Protein AF-A0A2V9VY12-F1 (afdb_monomer)

pLDDT: mean 71.68, std 21.54, range [34.28, 97.94]

Sequence (241 aa):
MTEATDQSQTPAVSKFPPIEIPAAEIPPEAATETPESQTPEPEPPAQDETALTEQIAQLWRLHADYKGSIKNQTENLRSLRSELGKKLSEMKQLLARPGCAGGWSAYLREHRIPRATADRLVTKHERSLNPNGNRLTESITEPTESEIQNLFDKIAPKLRRVLPTPASAYRFVELLVSSLALECRVSEEGLTMVKPSQKTEVVETMQEAQDKAVQSPAEPVPVVADAPAECDGESMEISVA

Structure (mmCIF, N/CA/C/O backbone):
data_AF-A0A2V9VY12-F1
#
_entry.id   AF-A0A2V9VY12-F1
#
loop_
_atom_site.group_PDB
_atom_site.id
_atom_site.type_symbol
_atom_site.label_atom_id
_atom_site.label_alt_id
_atom_site.label_comp_id
_atom_site.label_asym_id
_atom_site.label_entity_id
_atom_site.label_seq_id
_atom_site.pdbx_PDB_ins_code
_atom_site.Cartn_x
_atom_site.Cartn_y
_atom_site.Cartn_z
_atom_site.occupancy
_atom_site.B_iso_or_equiv
_atom_site.auth_seq_id
_atom_site.auth_comp_id
_atom_site.auth_asym_id
_atom_site.auth_atom_id
_atom_site.pdbx_PDB_model_num
ATOM 1 N N . MET A 1 1 ? 14.036 -54.982 -17.566 1.00 40.97 1 MET A N 1
ATOM 2 C CA . MET A 1 1 ? 15.064 -54.964 -16.507 1.00 40.97 1 MET A CA 1
ATOM 3 C C . MET A 1 1 ? 15.160 -53.520 -16.033 1.00 40.97 1 MET A C 1
ATOM 5 O O . MET A 1 1 ? 15.730 -52.711 -16.743 1.00 40.97 1 MET A O 1
ATOM 9 N N . THR A 1 2 ? 14.218 -53.073 -15.197 1.00 50.75 2 THR A N 1
ATOM 10 C CA . THR A 1 2 ? 14.329 -53.019 -13.720 1.00 50.75 2 THR A CA 1
ATOM 11 C C . THR A 1 2 ? 15.527 -52.184 -13.275 1.00 50.75 2 THR A C 1
ATOM 13 O O . THR A 1 2 ? 16.633 -52.700 -13.287 1.00 50.75 2 THR A O 1
ATOM 16 N N . GLU A 1 3 ? 15.309 -50.920 -12.905 1.00 46.91 3 GLU A N 1
ATOM 17 C CA . GLU A 1 3 ? 15.339 -50.513 -11.494 1.00 46.91 3 GLU A CA 1
ATOM 18 C C . GLU A 1 3 ? 14.772 -49.095 -11.335 1.00 46.91 3 GLU A C 1
ATOM 20 O O . GLU A 1 3 ? 15.097 -48.177 -12.085 1.00 46.91 3 GLU A O 1
ATOM 25 N N . ALA A 1 4 ? 13.859 -48.963 -10.379 1.00 48.31 4 ALA A N 1
ATOM 26 C CA . ALA A 1 4 ? 13.281 -47.719 -9.912 1.00 48.31 4 ALA A CA 1
ATOM 27 C C . ALA A 1 4 ? 14.082 -47.238 -8.698 1.00 48.31 4 ALA A C 1
ATOM 29 O O . ALA A 1 4 ? 14.455 -48.058 -7.866 1.00 48.31 4 ALA A O 1
ATOM 30 N N . THR A 1 5 ? 14.274 -45.930 -8.537 1.00 50.47 5 THR A N 1
ATOM 31 C CA . THR A 1 5 ? 14.407 -45.302 -7.213 1.00 50.47 5 THR A CA 1
ATOM 32 C C . THR A 1 5 ? 13.926 -43.860 -7.315 1.00 50.47 5 THR A C 1
ATOM 34 O O . THR A 1 5 ? 14.604 -42.967 -7.816 1.00 50.47 5 THR A O 1
ATOM 37 N N . ASP A 1 6 ? 12.683 -43.711 -6.872 1.00 47.25 6 ASP A N 1
ATOM 38 C CA . ASP A 1 6 ? 12.051 -42.502 -6.372 1.00 47.25 6 ASP A CA 1
ATOM 39 C C . ASP A 1 6 ? 12.733 -42.081 -5.061 1.00 47.25 6 ASP A C 1
ATOM 41 O O . ASP A 1 6 ? 12.995 -42.928 -4.208 1.00 47.25 6 ASP A O 1
ATOM 45 N N . GLN A 1 7 ? 13.021 -40.790 -4.898 1.00 44.97 7 GLN A N 1
ATOM 46 C CA . GLN A 1 7 ? 13.250 -40.190 -3.583 1.00 44.97 7 GLN A CA 1
ATOM 47 C C . GLN A 1 7 ? 12.922 -38.696 -3.642 1.00 44.97 7 GLN A C 1
ATOM 49 O O . GLN A 1 7 ? 13.764 -37.822 -3.845 1.00 44.97 7 GLN A O 1
ATOM 54 N N . SER A 1 8 ? 11.631 -38.426 -3.469 1.00 44.22 8 SER A N 1
ATOM 55 C CA . SER A 1 8 ? 11.111 -37.143 -3.014 1.00 44.22 8 SER A CA 1
ATOM 56 C C . SER A 1 8 ? 11.418 -36.981 -1.522 1.00 44.22 8 SER A C 1
ATOM 58 O O . SER A 1 8 ? 11.045 -37.841 -0.726 1.00 44.22 8 SER A O 1
ATOM 60 N N . GLN A 1 9 ? 12.045 -35.875 -1.114 1.00 45.00 9 GLN A N 1
ATOM 61 C CA . GLN A 1 9 ? 12.157 -35.522 0.304 1.00 45.00 9 GLN A CA 1
ATOM 62 C C . GLN A 1 9 ? 11.691 -34.085 0.548 1.00 45.00 9 GLN A C 1
ATOM 64 O O . GLN A 1 9 ? 12.370 -33.104 0.257 1.00 45.00 9 GLN A O 1
ATOM 69 N N . THR A 1 10 ? 10.477 -33.993 1.085 1.00 50.22 10 THR A N 1
ATOM 70 C CA . THR A 1 10 ? 9.845 -32.803 1.662 1.00 50.22 10 THR A CA 1
ATOM 71 C C . THR A 1 10 ? 10.279 -32.632 3.123 1.00 50.22 10 THR A C 1
ATOM 73 O O . THR A 1 10 ? 10.190 -33.607 3.876 1.00 50.22 10 THR A O 1
ATOM 76 N N . PRO A 1 11 ? 10.671 -31.434 3.593 1.00 44.56 11 PRO A N 1
ATOM 77 C CA . PRO A 1 11 ? 10.897 -31.214 5.015 1.00 44.56 11 PRO A CA 1
ATOM 78 C C . PRO A 1 11 ? 9.598 -30.860 5.760 1.00 44.56 11 PRO A C 1
ATOM 80 O O . PRO A 1 11 ? 8.965 -29.837 5.516 1.00 44.56 11 PRO A O 1
ATOM 83 N N . ALA A 1 12 ? 9.248 -31.767 6.673 1.00 40.16 12 ALA A N 1
ATOM 84 C CA . ALA A 1 12 ? 8.693 -31.566 8.012 1.00 40.16 12 ALA A CA 1
ATOM 85 C C . ALA A 1 12 ? 7.770 -30.352 8.262 1.00 40.16 12 ALA A C 1
ATOM 87 O O . ALA A 1 12 ? 8.206 -29.248 8.587 1.00 40.16 12 ALA A O 1
ATOM 88 N N . VAL A 1 13 ? 6.464 -30.632 8.278 1.00 45.84 13 VAL A N 1
ATOM 89 C CA . VAL A 1 13 ? 5.474 -29.880 9.057 1.00 45.84 13 VAL A CA 1
ATOM 90 C C . VAL A 1 13 ? 5.762 -30.116 10.543 1.00 45.84 13 VAL A C 1
ATOM 92 O O . VAL A 1 13 ? 5.688 -31.247 11.025 1.00 45.84 13 VAL A O 1
ATOM 95 N N . SER A 1 14 ? 6.111 -29.044 11.255 1.00 45.34 14 SER A N 1
ATOM 96 C CA . SER A 1 14 ? 6.291 -29.047 12.707 1.00 45.34 14 SER A CA 1
ATOM 97 C C . SER A 1 14 ? 4.959 -29.361 13.389 1.00 45.34 14 SER A C 1
ATOM 99 O O . SER A 1 14 ? 3.975 -28.631 13.260 1.00 45.34 14 SER A O 1
ATOM 101 N N . LYS A 1 15 ? 4.937 -30.506 14.065 1.00 49.53 15 LYS A N 1
ATOM 102 C CA . LYS A 1 15 ? 3.798 -31.082 14.768 1.00 49.53 15 LYS A CA 1
ATOM 103 C C . LYS A 1 15 ? 3.765 -30.483 16.174 1.00 49.53 15 LYS A C 1
ATOM 105 O O . LYS A 1 15 ? 4.571 -30.860 17.017 1.00 49.53 15 LYS A O 1
ATOM 110 N N . PHE A 1 16 ? 2.868 -29.528 16.411 1.00 52.03 16 PHE A N 1
ATOM 111 C CA . PHE A 1 16 ? 2.571 -29.069 17.769 1.00 52.03 16 PHE A CA 1
ATOM 112 C C . PHE A 1 16 ? 1.942 -30.226 18.571 1.00 52.03 16 PHE A C 1
ATOM 114 O O . PHE A 1 16 ? 1.074 -30.920 18.030 1.00 52.03 16 PHE A O 1
ATOM 121 N N . PRO A 1 17 ? 2.365 -30.469 19.825 1.00 60.16 17 PRO A N 1
ATOM 122 C CA . PRO A 1 17 ? 1.749 -31.485 20.668 1.00 60.16 17 PRO A CA 1
ATOM 123 C C . PRO A 1 17 ? 0.339 -31.042 21.115 1.00 60.16 17 PRO A C 1
ATOM 125 O O . PRO A 1 17 ? 0.133 -29.854 21.377 1.00 60.16 17 PRO A O 1
ATOM 128 N N . PRO A 1 18 ? -0.637 -31.966 21.206 1.00 50.69 18 PRO A N 1
ATOM 129 C CA . PRO A 1 18 ? -1.951 -31.688 21.781 1.00 50.69 18 PRO A CA 1
ATOM 130 C C . PRO A 1 18 ? -1.856 -31.291 23.259 1.00 50.69 18 PRO A C 1
ATOM 132 O O . PRO A 1 18 ? -1.164 -31.937 24.040 1.00 50.69 18 PRO A O 1
ATOM 135 N N . ILE A 1 19 ? -2.582 -30.237 23.628 1.00 50.44 19 ILE A N 1
ATOM 136 C CA . ILE A 1 19 ? -2.804 -29.825 25.016 1.00 50.44 19 ILE A CA 1
ATOM 137 C C . ILE A 1 19 ? -3.812 -30.808 25.623 1.00 50.44 19 ILE A C 1
ATOM 139 O O . ILE A 1 19 ? -4.987 -30.790 25.256 1.00 50.44 19 ILE A O 1
ATOM 143 N N . GLU A 1 20 ? -3.356 -31.679 26.522 1.00 44.75 20 GLU A N 1
ATOM 144 C CA . GLU A 1 20 ? -4.235 -32.449 27.403 1.00 44.75 20 GLU A CA 1
ATOM 145 C C . GLU A 1 20 ? -4.820 -31.506 28.458 1.00 44.75 20 GLU A C 1
ATOM 147 O O . GLU A 1 20 ? -4.106 -30.938 29.282 1.00 44.75 20 GLU A O 1
ATOM 152 N N . ILE A 1 21 ? -6.135 -31.316 28.404 1.00 54.84 21 ILE A N 1
ATOM 153 C CA . ILE A 1 21 ? -6.907 -30.665 29.460 1.00 54.84 21 ILE A CA 1
ATOM 154 C C . ILE A 1 21 ? -7.319 -31.782 30.428 1.00 54.84 21 ILE A C 1
ATOM 156 O O . ILE A 1 21 ? -8.091 -32.651 30.013 1.00 54.84 21 ILE A O 1
ATOM 160 N N . PRO A 1 22 ? -6.851 -31.811 31.689 1.00 43.09 22 PRO A N 1
ATOM 161 C CA . PRO A 1 22 ? -7.399 -32.740 32.663 1.00 43.09 22 PRO A CA 1
ATOM 162 C C . PRO A 1 22 ? -8.825 -32.306 33.014 1.00 43.09 22 PRO A C 1
ATOM 164 O O . PRO A 1 22 ? -9.076 -31.179 33.446 1.00 43.09 22 PRO A O 1
ATOM 167 N N . ALA A 1 23 ? -9.761 -33.217 32.760 1.00 41.09 23 ALA A N 1
ATOM 168 C CA . ALA A 1 23 ? -11.166 -33.094 33.095 1.00 41.09 23 ALA A CA 1
ATOM 169 C C . ALA A 1 23 ? -11.334 -32.893 34.607 1.00 41.09 23 ALA A C 1
ATOM 171 O O . ALA A 1 23 ? -10.841 -33.684 35.409 1.00 41.09 23 ALA A O 1
ATOM 172 N N . ALA A 1 24 ? -12.039 -31.825 34.976 1.00 43.00 24 ALA A N 1
ATOM 173 C CA . ALA A 1 24 ? -12.491 -31.590 36.335 1.00 43.00 24 ALA A CA 1
ATOM 174 C C . ALA A 1 24 ? -13.482 -32.692 36.737 1.00 43.00 24 ALA A C 1
ATOM 176 O O . ALA A 1 24 ? -14.580 -32.792 36.189 1.00 43.00 24 ALA A O 1
ATOM 177 N N . GLU A 1 25 ? -13.072 -33.519 37.690 1.00 42.94 25 GLU A N 1
ATOM 178 C CA . GLU A 1 25 ? -13.924 -34.477 38.378 1.00 42.94 25 GLU A CA 1
ATOM 179 C C . GLU A 1 25 ? -14.597 -33.751 39.552 1.00 42.94 25 GLU A C 1
ATOM 181 O O . GLU A 1 25 ? -13.931 -33.247 40.455 1.00 42.94 25 GLU A O 1
ATOM 186 N N . ILE A 1 26 ? -15.925 -33.644 39.503 1.00 52.62 26 ILE A N 1
ATOM 187 C CA . ILE A 1 26 ? -16.764 -33.140 40.596 1.00 52.62 26 ILE A CA 1
ATOM 188 C C . ILE A 1 26 ? -17.396 -34.355 41.283 1.00 52.62 26 ILE A C 1
ATOM 190 O O . ILE A 1 26 ? -18.132 -35.089 40.619 1.00 52.62 26 ILE A O 1
ATOM 194 N N . PRO A 1 27 ? -17.186 -34.542 42.597 1.00 49.47 27 PRO A N 1
ATOM 195 C CA . PRO A 1 27 ? -18.125 -35.291 43.437 1.00 49.47 27 PRO A CA 1
ATOM 196 C C . PRO A 1 27 ? -18.905 -34.388 44.420 1.00 49.47 27 PRO A C 1
ATOM 198 O O . PRO A 1 27 ? -18.420 -33.317 44.789 1.00 49.47 27 PRO A O 1
ATOM 201 N N . PRO A 1 28 ? -20.116 -34.804 44.844 1.00 53.66 28 PRO A N 1
ATOM 202 C CA . PRO A 1 28 ? -21.109 -33.932 45.466 1.00 53.66 28 PRO A CA 1
ATOM 203 C C . PRO A 1 28 ? -21.042 -33.859 47.003 1.00 53.66 28 PRO A C 1
ATOM 205 O O . PRO A 1 28 ? -20.766 -34.840 47.685 1.00 53.66 28 PRO A O 1
ATOM 208 N N . GLU A 1 29 ? -21.367 -32.660 47.491 1.00 46.00 29 GLU A N 1
ATOM 209 C CA . GLU A 1 29 ? -22.246 -32.319 48.622 1.00 46.00 29 GLU A CA 1
ATOM 210 C C . GLU A 1 29 ? -22.302 -33.258 49.850 1.00 46.00 29 GLU A C 1
ATOM 212 O O . GLU A 1 29 ? -22.941 -34.308 49.839 1.00 46.00 29 GLU A O 1
ATOM 217 N N . ALA A 1 30 ? -21.773 -32.776 50.979 1.00 37.41 30 ALA A N 1
ATOM 218 C CA . ALA A 1 30 ? -22.296 -33.097 52.305 1.00 37.41 30 ALA A CA 1
ATOM 219 C C . ALA A 1 30 ? -22.141 -31.874 53.224 1.00 37.41 30 ALA A C 1
ATOM 221 O O . ALA A 1 30 ? -21.038 -31.372 53.439 1.00 37.41 30 ALA A O 1
ATOM 222 N N . ALA A 1 31 ? -23.272 -31.381 53.729 1.00 46.41 31 ALA A N 1
ATOM 223 C CA . ALA A 1 31 ? -23.357 -30.360 54.766 1.00 46.41 31 ALA A CA 1
ATOM 224 C C . ALA A 1 31 ? -22.631 -30.800 56.049 1.00 46.41 31 ALA A C 1
ATOM 226 O O . ALA A 1 31 ? -22.546 -32.002 56.301 1.00 46.41 31 ALA A O 1
ATOM 227 N N . THR A 1 32 ? -22.177 -29.843 56.872 1.00 37.47 32 THR A N 1
ATOM 228 C CA . THR A 1 32 ? -22.495 -29.694 58.316 1.00 37.47 32 THR A CA 1
ATOM 229 C C . THR A 1 32 ? -21.563 -28.641 58.955 1.00 37.47 32 THR A C 1
ATOM 231 O O . THR A 1 32 ? -20.346 -28.763 58.900 1.00 37.47 32 THR A O 1
ATOM 234 N N . GLU A 1 33 ? -22.197 -27.625 59.550 1.00 35.66 33 GLU A N 1
ATOM 235 C CA . GLU A 1 33 ? -21.798 -26.811 60.718 1.00 35.66 33 GLU A CA 1
ATOM 236 C C . GLU A 1 33 ? -20.579 -25.863 60.690 1.00 35.66 33 GLU A C 1
ATOM 238 O O . GLU A 1 33 ? -19.412 -26.237 60.730 1.00 35.66 33 GLU A O 1
ATOM 243 N N . THR A 1 34 ? -20.923 -24.576 60.798 1.00 43.12 34 THR A N 1
ATOM 244 C CA . THR A 1 34 ? -20.135 -23.477 61.369 1.00 43.12 34 THR A CA 1
ATOM 245 C C . THR A 1 34 ? -19.702 -23.795 62.810 1.00 43.12 34 THR A C 1
ATOM 247 O O . THR A 1 34 ? -20.532 -24.229 63.612 1.00 43.12 34 THR A O 1
ATOM 250 N N . PRO A 1 35 ? -18.457 -23.462 63.192 1.00 45.06 35 PRO A N 1
ATOM 251 C CA . PRO A 1 35 ? -18.315 -22.432 64.219 1.00 45.06 35 PRO A CA 1
ATOM 252 C C . PRO A 1 35 ? -17.253 -21.374 63.880 1.00 45.06 35 PRO A C 1
ATOM 254 O O . PRO A 1 35 ? -16.405 -21.530 63.006 1.00 45.06 35 PRO A O 1
ATOM 257 N N . GLU A 1 36 ? -17.387 -20.253 64.576 1.00 45.78 36 GLU A N 1
ATOM 258 C CA . GLU A 1 36 ? -16.683 -18.989 64.404 1.00 45.78 36 GLU A CA 1
ATOM 259 C C . GLU A 1 36 ? -15.156 -19.044 64.591 1.00 45.78 36 GLU A C 1
ATOM 261 O O . GLU A 1 36 ? -14.615 -19.818 65.377 1.00 45.78 36 GLU A O 1
ATOM 266 N N . SER A 1 37 ? -14.523 -18.023 64.005 1.00 46.25 37 SER A N 1
ATOM 267 C CA . SER A 1 37 ? -13.312 -17.355 64.494 1.00 46.25 37 SER A CA 1
ATOM 268 C C . SER A 1 37 ? -11.962 -17.967 64.113 1.00 46.25 37 SER A C 1
ATOM 270 O O . SER A 1 37 ? -11.358 -18.757 64.837 1.00 46.25 37 SER A O 1
ATOM 272 N N . GLN A 1 38 ? -11.447 -17.481 62.984 1.00 39.09 38 GLN A N 1
ATOM 273 C CA . GLN A 1 38 ? -10.131 -16.843 62.877 1.00 39.09 38 GLN A CA 1
ATOM 274 C C . GLN A 1 38 ? -10.036 -16.239 61.476 1.00 39.09 38 GLN A C 1
ATOM 276 O O . GLN A 1 38 ? -10.019 -16.967 60.491 1.00 39.09 38 GLN A O 1
ATOM 281 N N . THR A 1 39 ? -10.008 -14.910 61.375 1.00 47.41 39 THR A N 1
ATOM 282 C CA . THR A 1 39 ? -9.504 -14.241 60.171 1.00 47.41 39 THR A CA 1
ATOM 283 C C . THR A 1 39 ? -8.030 -14.623 60.054 1.00 47.41 39 THR A C 1
ATOM 285 O O . THR A 1 39 ? -7.264 -14.211 60.930 1.00 47.41 39 THR A O 1
ATOM 288 N N . PRO A 1 40 ? -7.601 -15.404 59.046 1.00 46.53 40 PRO A N 1
ATOM 289 C CA . PRO A 1 40 ? -6.186 -15.565 58.792 1.00 46.53 40 PRO A CA 1
ATOM 290 C C . PRO A 1 40 ? -5.687 -14.226 58.249 1.00 46.53 40 PRO A C 1
ATOM 292 O O . PRO A 1 40 ? -6.209 -13.689 57.271 1.00 46.53 40 PRO A O 1
ATOM 295 N N . GLU A 1 41 ? -4.714 -13.667 58.952 1.00 55.84 41 GLU A N 1
ATOM 296 C CA . GLU A 1 41 ? -3.754 -12.692 58.448 1.00 55.84 41 GLU A CA 1
ATOM 297 C C . GLU A 1 41 ? -3.373 -13.022 56.989 1.00 55.84 41 GLU A C 1
ATOM 299 O O . GLU A 1 41 ? -3.154 -14.200 56.691 1.00 55.84 41 GLU A O 1
ATOM 304 N N . PRO A 1 42 ? -3.337 -12.048 56.056 1.00 56.47 42 PRO A N 1
ATOM 305 C CA . PRO A 1 42 ? -3.003 -12.344 54.671 1.00 56.47 42 PRO A CA 1
ATOM 306 C C . PRO A 1 42 ? -1.534 -12.773 54.598 1.00 56.47 42 PRO A C 1
ATOM 308 O O . PRO A 1 42 ? -0.628 -11.940 54.608 1.00 56.47 42 PRO A O 1
ATOM 311 N N . GLU A 1 43 ? -1.312 -14.088 54.545 1.00 59.94 43 GLU A N 1
ATOM 312 C CA . GLU A 1 43 ? -0.040 -14.694 54.162 1.00 59.94 43 GLU A CA 1
ATOM 313 C C . GLU A 1 43 ? 0.424 -14.053 52.849 1.00 59.94 43 GLU A C 1
ATOM 315 O O . GLU A 1 43 ? -0.391 -13.885 51.940 1.00 59.94 43 GLU A O 1
ATOM 320 N N . PRO A 1 44 ? 1.695 -13.644 52.732 1.00 60.22 44 PRO A N 1
ATOM 321 C CA . PRO A 1 44 ? 2.142 -12.811 51.630 1.00 60.22 44 PRO A CA 1
ATOM 322 C C . PRO A 1 44 ? 2.074 -13.599 50.310 1.00 60.22 44 PRO A C 1
ATOM 324 O O . PRO A 1 44 ? 2.919 -14.468 50.101 1.00 60.22 44 PRO A O 1
ATOM 327 N N . PRO A 1 45 ? 1.202 -13.247 49.341 1.00 57.12 45 PRO A N 1
ATOM 328 C CA . PRO A 1 45 ? 1.294 -13.798 47.986 1.00 57.12 45 PRO A CA 1
ATOM 329 C C . PRO A 1 45 ? 2.435 -13.134 47.191 1.00 57.12 45 PRO A C 1
ATOM 331 O O . PRO A 1 45 ? 2.524 -13.228 45.971 1.00 57.12 45 PRO A O 1
ATOM 334 N N . ALA A 1 46 ? 3.321 -12.406 47.874 1.00 60.50 46 ALA A N 1
ATOM 335 C CA . ALA A 1 46 ? 4.190 -11.437 47.239 1.00 60.50 46 ALA A CA 1
ATOM 336 C C . ALA A 1 46 ? 5.291 -12.088 46.400 1.00 60.50 46 ALA A C 1
ATOM 338 O O . ALA A 1 46 ? 5.659 -11.518 45.383 1.00 60.50 46 ALA A O 1
ATOM 339 N N . GLN A 1 47 ? 5.839 -13.248 46.772 1.00 63.44 47 GLN A N 1
ATOM 340 C CA . GLN A 1 47 ? 7.019 -13.779 46.074 1.00 63.44 47 GLN A CA 1
ATOM 341 C C . GLN A 1 47 ? 6.685 -14.376 44.702 1.00 63.44 47 GLN A C 1
ATOM 343 O O . GLN A 1 47 ? 7.356 -14.056 43.721 1.00 63.44 47 GLN A O 1
ATOM 348 N N . ASP A 1 48 ? 5.610 -15.155 44.606 1.00 78.56 48 ASP A N 1
ATOM 349 C CA . ASP A 1 48 ? 5.206 -15.783 43.345 1.00 78.56 48 ASP A CA 1
ATOM 350 C C . ASP A 1 48 ? 4.527 -14.782 42.403 1.00 78.56 48 ASP A C 1
ATOM 352 O O . ASP A 1 48 ? 4.782 -14.790 41.197 1.00 78.56 48 ASP A O 1
ATOM 356 N N . GLU A 1 49 ? 3.726 -13.854 42.938 1.00 87.50 49 GLU A N 1
ATOM 357 C CA . GLU A 1 49 ? 3.098 -12.800 42.137 1.00 87.50 49 GLU A CA 1
ATOM 358 C C . GLU A 1 49 ? 4.116 -11.775 41.624 1.00 87.50 49 GLU A C 1
ATOM 360 O O . GLU A 1 49 ? 4.026 -11.347 40.469 1.00 87.50 49 GLU A O 1
ATOM 365 N N . THR A 1 50 ? 5.114 -11.389 42.433 1.00 89.81 50 THR A N 1
ATOM 366 C CA . THR A 1 50 ? 6.186 -10.490 41.970 1.00 89.81 50 THR A CA 1
ATOM 367 C C . THR A 1 50 ? 7.078 -11.177 40.944 1.00 89.81 50 THR A C 1
ATOM 369 O O . THR A 1 50 ? 7.329 -10.582 39.898 1.00 89.81 50 THR A O 1
ATOM 372 N N . ALA A 1 51 ? 7.464 -12.441 41.158 1.00 92.38 51 ALA A N 1
ATOM 373 C CA . ALA A 1 51 ? 8.226 -13.218 40.180 1.00 92.38 51 ALA A CA 1
ATOM 374 C C . ALA A 1 51 ? 7.463 -13.381 38.856 1.00 92.38 51 ALA A C 1
ATOM 376 O O . ALA A 1 51 ? 8.040 -13.211 37.780 1.00 92.38 51 ALA A O 1
ATOM 377 N N . LEU A 1 52 ? 6.155 -13.651 38.909 1.00 94.88 52 LEU A N 1
ATOM 378 C CA . LEU A 1 52 ? 5.307 -13.710 37.720 1.00 94.88 52 LEU A CA 1
ATOM 379 C C . LEU A 1 52 ? 5.205 -12.342 37.034 1.00 94.88 52 LEU A C 1
ATOM 381 O O . LEU A 1 52 ? 5.3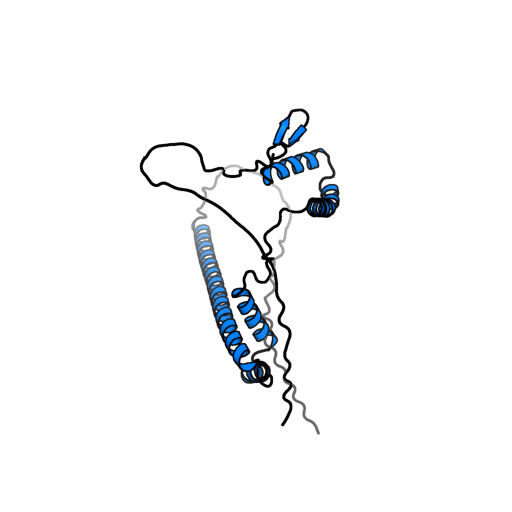07 -12.255 35.811 1.00 94.88 52 LEU A O 1
ATOM 385 N N . THR A 1 53 ? 5.055 -11.262 37.801 1.00 96.12 53 THR A N 1
ATOM 386 C CA . THR A 1 53 ? 5.003 -9.893 37.268 1.00 96.12 53 THR A CA 1
ATOM 387 C C . THR A 1 53 ? 6.315 -9.509 36.582 1.00 96.12 53 THR A C 1
ATOM 389 O O . THR A 1 53 ? 6.297 -8.935 35.491 1.00 96.12 53 THR A O 1
ATOM 392 N N . GLU A 1 54 ? 7.458 -9.867 37.165 1.00 96.00 54 GLU A N 1
ATOM 393 C CA . GLU A 1 54 ? 8.781 -9.668 36.571 1.00 96.00 54 GLU A CA 1
ATOM 394 C C . GLU A 1 54 ? 8.948 -10.473 35.280 1.00 96.00 54 GLU A C 1
ATOM 396 O O . GLU A 1 54 ? 9.405 -9.926 34.273 1.00 96.00 54 GLU A O 1
ATOM 401 N N . GLN A 1 55 ? 8.509 -11.736 35.265 1.00 96.81 55 GLN A N 1
ATOM 402 C CA . GLN A 1 55 ? 8.527 -12.578 34.067 1.00 96.81 55 GLN A CA 1
ATOM 403 C C . GLN A 1 55 ? 7.626 -12.020 32.961 1.00 96.81 55 GLN A C 1
ATOM 405 O O . GLN A 1 55 ? 8.049 -11.940 31.807 1.00 96.81 55 GLN A O 1
ATOM 410 N N . ILE A 1 56 ? 6.411 -11.569 33.290 1.00 97.38 56 ILE A N 1
ATOM 411 C CA . ILE A 1 56 ? 5.504 -10.919 32.334 1.00 97.38 56 ILE A CA 1
ATOM 412 C C . ILE A 1 56 ? 6.149 -9.647 31.785 1.00 97.38 56 ILE A C 1
ATOM 414 O O . ILE A 1 56 ? 6.157 -9.434 30.571 1.00 97.38 56 ILE A O 1
ATOM 418 N N . ALA A 1 57 ? 6.733 -8.816 32.650 1.00 97.44 57 ALA A N 1
ATOM 419 C CA . ALA A 1 57 ? 7.417 -7.600 32.232 1.00 97.44 57 ALA A CA 1
ATOM 420 C C . ALA A 1 57 ? 8.612 -7.911 31.316 1.00 97.44 57 ALA A C 1
ATOM 422 O O . ALA A 1 57 ? 8.804 -7.232 30.304 1.00 97.44 57 ALA A O 1
ATOM 423 N N . GLN A 1 58 ? 9.391 -8.949 31.625 1.00 97.81 58 GLN A N 1
ATOM 424 C CA . GLN A 1 58 ? 10.515 -9.395 30.806 1.00 97.81 58 GLN A CA 1
ATOM 425 C C . GLN A 1 58 ? 10.050 -9.908 29.439 1.00 97.81 58 GLN A C 1
ATOM 427 O O . GLN A 1 58 ? 10.560 -9.459 28.412 1.00 97.81 58 GLN A O 1
ATOM 432 N N . LEU A 1 59 ? 9.054 -10.796 29.404 1.00 97.88 59 LEU A N 1
ATOM 433 C CA . LEU A 1 59 ? 8.479 -11.320 28.164 1.00 97.88 59 LEU A CA 1
ATOM 434 C C . LEU A 1 59 ? 7.871 -10.204 27.310 1.00 97.88 59 LEU A C 1
ATOM 436 O O . LEU A 1 59 ? 8.046 -10.195 26.092 1.00 97.88 59 LEU A O 1
ATOM 440 N N . TRP A 1 60 ? 7.211 -9.225 27.932 1.00 97.94 60 TRP A N 1
ATOM 441 C CA . TRP A 1 60 ? 6.649 -8.079 27.224 1.00 97.94 60 TRP A CA 1
ATOM 442 C C . TRP A 1 60 ? 7.727 -7.187 26.606 1.00 97.94 60 TRP A C 1
ATOM 444 O O . TRP A 1 60 ? 7.577 -6.758 25.460 1.00 97.94 60 TRP A O 1
ATOM 454 N N . ARG A 1 61 ? 8.833 -6.943 27.325 1.00 97.88 61 ARG A N 1
ATOM 455 C CA . ARG A 1 61 ? 10.002 -6.225 26.787 1.00 97.88 61 ARG A CA 1
ATOM 456 C C . ARG A 1 61 ? 10.592 -6.964 25.589 1.00 97.88 61 ARG A C 1
ATOM 458 O O . ARG A 1 61 ? 10.700 -6.373 24.521 1.00 97.88 61 ARG A O 1
ATOM 465 N N . LEU A 1 62 ? 10.848 -8.268 25.718 1.00 97.75 62 LEU A N 1
ATOM 466 C CA . LEU A 1 62 ? 11.358 -9.095 24.617 1.00 97.75 62 LEU A CA 1
ATOM 467 C C . LEU A 1 62 ? 10.419 -9.086 23.402 1.00 97.75 62 LEU A C 1
ATOM 469 O O . LEU A 1 62 ? 10.868 -8.970 22.262 1.00 97.75 62 LEU A O 1
ATOM 473 N N . HIS A 1 63 ? 9.107 -9.165 23.630 1.00 97.19 63 HIS A N 1
ATOM 474 C CA . HIS A 1 63 ? 8.110 -9.056 22.570 1.00 97.19 63 HIS A CA 1
ATOM 475 C C . HIS A 1 63 ? 8.139 -7.676 21.893 1.00 97.19 63 HIS A C 1
ATOM 477 O O . HIS A 1 63 ? 8.093 -7.594 20.662 1.00 97.19 63 HIS A O 1
ATOM 483 N N . ALA A 1 64 ? 8.229 -6.589 22.665 1.00 97.06 64 ALA A N 1
ATOM 484 C CA . ALA A 1 64 ? 8.324 -5.234 22.131 1.00 97.06 64 ALA A CA 1
ATOM 485 C C . ALA A 1 64 ? 9.599 -5.042 21.293 1.00 97.06 64 ALA A C 1
ATOM 487 O O . ALA A 1 64 ? 9.521 -4.497 20.187 1.00 97.06 64 ALA A O 1
ATOM 488 N N . ASP A 1 65 ? 10.729 -5.570 21.763 1.00 97.44 65 ASP A N 1
ATOM 489 C CA . ASP A 1 65 ? 12.016 -5.533 21.068 1.00 97.44 65 ASP A CA 1
ATOM 490 C C . ASP A 1 65 ? 11.969 -6.333 19.763 1.00 97.44 65 ASP A C 1
ATOM 492 O O . ASP A 1 65 ? 12.336 -5.820 18.703 1.00 97.44 65 ASP A O 1
ATOM 496 N N . TYR A 1 66 ? 11.440 -7.561 19.793 1.00 97.12 66 TYR A N 1
ATOM 497 C CA . TYR A 1 66 ? 11.286 -8.389 18.595 1.00 97.12 66 TYR A CA 1
ATOM 498 C C . TYR A 1 66 ? 10.353 -7.734 17.571 1.00 97.12 66 TYR A C 1
ATOM 500 O O . TYR A 1 66 ? 10.657 -7.679 16.377 1.00 97.12 66 TYR A O 1
ATOM 508 N N . LYS A 1 67 ? 9.243 -7.150 18.031 1.00 97.25 67 LYS A N 1
ATOM 509 C CA . LYS A 1 67 ? 8.323 -6.388 17.180 1.00 97.25 67 LYS A CA 1
ATOM 510 C C . LYS A 1 67 ? 9.006 -5.162 16.567 1.00 97.25 67 LYS A C 1
ATOM 512 O O . LYS A 1 67 ? 8.768 -4.863 15.395 1.00 97.25 67 LYS A O 1
ATOM 517 N N . GLY A 1 68 ? 9.849 -4.461 17.324 1.00 95.75 68 GLY A N 1
ATOM 518 C CA . GLY A 1 68 ? 10.686 -3.367 16.825 1.00 95.75 68 GLY A CA 1
ATOM 519 C C . GLY A 1 68 ? 11.690 -3.840 15.770 1.00 95.75 68 GLY A C 1
ATOM 520 O O . GLY A 1 68 ? 11.779 -3.250 14.694 1.00 95.75 68 GLY A O 1
ATOM 521 N N . SER A 1 69 ? 12.368 -4.958 16.029 1.00 96.81 69 SER A N 1
ATOM 522 C CA . SER A 1 69 ? 13.317 -5.586 15.107 1.00 96.81 69 SER A CA 1
ATOM 523 C C . SER A 1 69 ? 12.657 -5.989 13.786 1.00 96.81 69 SER A C 1
ATOM 525 O O . SER A 1 69 ? 13.155 -5.627 12.720 1.00 96.81 69 SER A O 1
ATOM 527 N N . ILE A 1 70 ? 11.478 -6.624 13.828 1.00 96.50 70 ILE A N 1
ATOM 528 C CA . ILE A 1 70 ? 10.705 -6.946 12.620 1.00 96.50 70 ILE A CA 1
ATOM 529 C C . ILE A 1 70 ? 10.382 -5.676 11.841 1.00 96.50 70 ILE A C 1
ATOM 531 O O . ILE A 1 70 ? 10.601 -5.640 10.633 1.00 96.50 70 ILE A O 1
ATOM 535 N N . LYS A 1 71 ? 9.881 -4.625 12.502 1.00 96.38 71 LYS A N 1
ATOM 536 C CA . LYS A 1 71 ? 9.577 -3.356 11.824 1.00 96.38 71 LYS A CA 1
ATOM 537 C C . LYS A 1 71 ? 10.812 -2.813 11.105 1.00 96.38 71 LYS A C 1
ATOM 539 O O . LYS A 1 71 ? 10.734 -2.549 9.906 1.00 96.38 71 LYS A O 1
ATOM 544 N N . ASN A 1 72 ? 11.952 -2.759 11.788 1.00 96.50 72 ASN A N 1
ATOM 545 C CA . ASN A 1 72 ? 13.216 -2.311 11.206 1.00 96.50 72 ASN A CA 1
ATOM 546 C C . ASN A 1 72 ? 13.650 -3.197 10.028 1.00 96.50 72 ASN A C 1
ATOM 548 O O . ASN A 1 72 ? 13.999 -2.690 8.966 1.00 96.50 72 ASN A O 1
ATOM 552 N N . GLN A 1 73 ? 13.550 -4.521 10.155 1.00 96.81 73 GLN A N 1
ATOM 553 C CA . GLN A 1 73 ? 13.866 -5.453 9.073 1.00 96.81 73 GLN A CA 1
ATOM 554 C C . GLN A 1 73 ? 12.931 -5.270 7.870 1.00 96.81 73 GLN A C 1
ATOM 556 O O . GLN A 1 73 ? 13.382 -5.294 6.724 1.00 96.81 73 GLN A O 1
ATOM 561 N N . THR A 1 74 ? 11.633 -5.056 8.101 1.00 96.56 74 THR A N 1
ATOM 562 C CA . THR A 1 74 ? 10.683 -4.788 7.016 1.00 96.56 74 THR A CA 1
ATOM 563 C C . THR A 1 74 ? 10.965 -3.465 6.313 1.00 96.56 74 THR A C 1
ATOM 565 O O . THR A 1 74 ? 10.822 -3.402 5.090 1.00 96.56 74 THR A O 1
ATOM 568 N N . GLU A 1 75 ? 11.407 -2.439 7.045 1.00 96.31 75 GLU A N 1
ATOM 569 C CA . GLU A 1 75 ? 11.840 -1.163 6.472 1.00 96.31 75 GLU A CA 1
ATOM 570 C C . GLU A 1 75 ? 13.102 -1.343 5.628 1.00 96.31 75 GLU A C 1
ATOM 572 O O . GLU A 1 75 ? 13.133 -0.948 4.464 1.00 96.31 75 GLU A O 1
ATOM 577 N N . ASN A 1 76 ? 14.100 -2.049 6.158 1.00 96.56 76 ASN A N 1
ATOM 578 C CA . ASN A 1 76 ? 15.339 -2.351 5.445 1.00 96.56 76 ASN A CA 1
ATOM 579 C C . ASN A 1 76 ? 15.066 -3.119 4.144 1.00 96.56 76 ASN A C 1
ATOM 581 O O . ASN A 1 76 ? 15.572 -2.757 3.083 1.00 96.56 76 ASN A O 1
ATOM 585 N N . LEU A 1 77 ? 14.193 -4.132 4.183 1.00 96.00 77 LEU A N 1
ATOM 586 C CA . LEU A 1 77 ? 13.770 -4.853 2.979 1.00 96.00 77 LEU A CA 1
ATOM 587 C C . LEU A 1 77 ? 12.994 -3.963 2.002 1.00 96.00 77 LEU A C 1
ATOM 589 O O . LEU A 1 77 ? 13.068 -4.170 0.788 1.00 96.00 77 LEU A O 1
ATOM 593 N N . ARG A 1 78 ? 12.221 -2.992 2.497 1.00 94.75 78 ARG A N 1
ATOM 594 C CA . ARG A 1 78 ? 11.516 -2.029 1.647 1.00 94.75 78 ARG A CA 1
ATOM 595 C C . ARG A 1 78 ? 12.501 -1.102 0.941 1.00 94.75 78 ARG A C 1
ATOM 597 O O . ARG A 1 78 ? 12.350 -0.923 -0.268 1.00 94.75 78 ARG A O 1
ATOM 604 N N . SER A 1 79 ? 13.489 -0.583 1.667 1.00 95.12 79 SER A N 1
ATOM 605 C CA . SER A 1 79 ? 14.581 0.236 1.135 1.00 95.12 79 SER A CA 1
ATOM 606 C C . SER A 1 79 ? 15.353 -0.517 0.050 1.00 95.12 79 SER A C 1
ATOM 608 O O . SER A 1 79 ? 15.397 -0.070 -1.096 1.00 95.12 79 SER A O 1
ATOM 610 N N . LEU A 1 80 ? 15.803 -1.740 0.350 1.00 96.62 80 LEU A N 1
ATOM 611 C CA . LEU A 1 80 ? 16.534 -2.585 -0.597 1.00 96.62 80 LEU A CA 1
ATOM 612 C C . LEU A 1 80 ? 15.731 -2.856 -1.878 1.00 96.62 80 LEU A C 1
ATOM 614 O O . LEU A 1 80 ? 16.251 -2.777 -2.987 1.00 96.62 80 LEU A O 1
ATOM 618 N N . ARG A 1 81 ? 14.430 -3.149 -1.751 1.00 94.94 81 ARG A N 1
ATOM 619 C CA . ARG A 1 81 ? 13.548 -3.351 -2.914 1.00 94.94 81 ARG A CA 1
ATOM 620 C C . ARG A 1 81 ? 13.342 -2.073 -3.726 1.00 94.94 81 ARG A C 1
ATOM 622 O O . ARG A 1 81 ? 13.123 -2.171 -4.930 1.00 94.94 81 ARG A O 1
ATOM 629 N N . SER A 1 82 ? 13.360 -0.909 -3.082 1.00 94.06 82 SER A N 1
ATOM 630 C CA . SER A 1 82 ? 13.269 0.389 -3.756 1.00 94.06 82 SER A CA 1
ATOM 631 C C . SER A 1 82 ? 14.515 0.645 -4.602 1.00 94.06 82 SER A C 1
ATOM 633 O O . SER A 1 82 ? 14.410 0.921 -5.796 1.00 94.06 82 SER A O 1
ATOM 635 N N . GLU A 1 83 ? 15.693 0.451 -4.009 1.00 96.44 83 GLU A N 1
ATOM 636 C CA . GLU A 1 83 ? 16.977 0.586 -4.696 1.00 96.44 83 GLU A CA 1
ATOM 637 C C . GLU A 1 83 ? 17.113 -0.415 -5.851 1.00 96.44 83 GLU A C 1
ATOM 639 O O . GLU A 1 83 ? 17.476 -0.040 -6.967 1.00 96.44 83 GLU A O 1
ATOM 644 N N . LEU A 1 84 ? 16.713 -1.670 -5.626 1.00 95.94 84 LEU A N 1
ATOM 645 C CA . LEU A 1 84 ? 16.672 -2.685 -6.674 1.00 95.94 84 LEU A CA 1
ATOM 646 C C . LEU A 1 84 ? 15.728 -2.285 -7.819 1.00 95.94 84 LEU A C 1
ATOM 648 O O . LEU A 1 84 ? 16.083 -2.435 -8.984 1.00 95.94 84 LEU A O 1
ATOM 652 N N . GLY A 1 85 ? 14.544 -1.747 -7.508 1.00 95.44 85 GLY A N 1
ATOM 653 C CA . GLY A 1 85 ? 13.606 -1.240 -8.513 1.00 95.44 85 GLY A CA 1
ATOM 654 C C . GLY A 1 85 ? 14.196 -0.111 -9.360 1.00 95.44 85 GLY A C 1
ATOM 655 O O . GLY A 1 85 ? 14.032 -0.120 -10.580 1.00 95.44 85 GLY A O 1
ATOM 656 N N . LYS A 1 86 ? 14.954 0.801 -8.738 1.00 95.81 86 LYS A N 1
ATOM 657 C CA . LYS A 1 86 ? 15.695 1.860 -9.435 1.00 95.81 86 LYS A CA 1
ATOM 658 C C 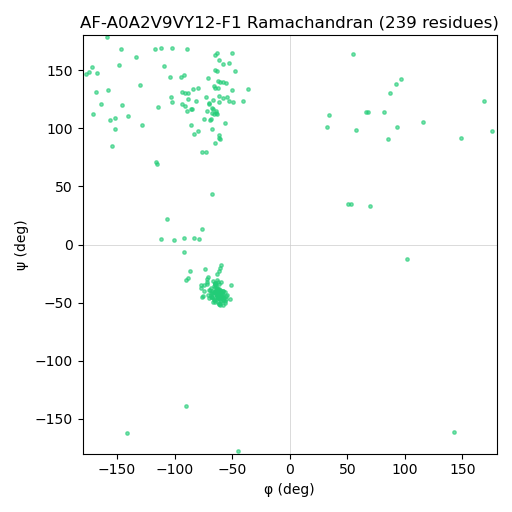. LYS A 1 86 ? 16.723 1.286 -10.410 1.00 95.81 86 LYS A C 1
ATOM 660 O O . LYS A 1 86 ? 16.687 1.609 -11.594 1.00 95.81 86 LYS A O 1
ATOM 665 N N . LYS A 1 87 ? 17.589 0.380 -9.946 1.00 96.25 87 LYS A N 1
ATOM 666 C CA . LYS A 1 87 ? 18.628 -0.236 -10.791 1.00 96.25 87 LYS A CA 1
ATOM 667 C C . LYS A 1 87 ? 18.062 -1.079 -11.925 1.00 96.25 87 LYS A C 1
ATOM 669 O O . LYS A 1 87 ? 18.551 -1.003 -13.050 1.00 96.25 87 LYS A O 1
ATOM 674 N N . LEU A 1 88 ? 16.992 -1.825 -11.666 1.00 94.88 88 LEU A N 1
ATOM 675 C CA . LEU A 1 88 ? 16.291 -2.568 -12.710 1.00 94.88 88 LEU A CA 1
ATOM 676 C C . LEU A 1 88 ? 15.646 -1.634 -13.740 1.00 94.88 88 LEU A C 1
ATOM 678 O O . LEU A 1 88 ? 15.665 -1.958 -14.922 1.00 94.88 88 LEU A O 1
ATOM 682 N N . SER A 1 89 ? 15.116 -0.479 -13.326 1.00 93.00 89 SER A N 1
ATOM 683 C CA . SER A 1 89 ? 14.563 0.520 -14.249 1.00 93.00 89 SER A CA 1
ATOM 684 C C . SER A 1 89 ? 15.647 1.121 -15.144 1.00 93.00 89 SER A C 1
ATOM 686 O O . SER A 1 89 ? 15.466 1.173 -16.358 1.00 93.00 89 SER A O 1
ATOM 688 N N . GLU A 1 90 ? 16.788 1.517 -14.569 1.00 93.81 90 GLU A N 1
ATOM 689 C CA . GLU A 1 90 ? 17.959 2.006 -15.317 1.00 93.81 90 GLU A CA 1
ATOM 690 C C . GLU A 1 90 ? 18.410 0.962 -16.357 1.00 93.81 90 GLU A C 1
ATOM 692 O O . GLU A 1 90 ? 18.521 1.261 -17.545 1.00 93.81 90 GLU A O 1
ATOM 697 N N . MET A 1 91 ? 18.579 -0.297 -15.940 1.00 92.50 91 MET A N 1
ATOM 698 C CA . MET A 1 91 ? 18.985 -1.381 -16.841 1.00 92.50 91 MET A CA 1
ATOM 699 C C . MET A 1 91 ? 17.938 -1.668 -17.927 1.00 92.50 91 MET A C 1
ATOM 701 O O . MET A 1 91 ? 18.279 -1.856 -19.096 1.00 92.50 91 MET A O 1
ATOM 705 N N . LYS A 1 92 ? 16.647 -1.666 -17.575 1.00 91.81 92 LYS A N 1
ATOM 706 C CA . LYS A 1 92 ? 15.553 -1.846 -18.536 1.00 91.81 92 LYS A CA 1
ATOM 707 C C . LYS A 1 92 ? 15.566 -0.744 -19.592 1.00 91.81 92 LYS A C 1
ATOM 709 O O . LYS A 1 92 ? 15.407 -1.051 -20.769 1.00 91.81 92 LYS A O 1
ATOM 714 N N . GLN A 1 93 ? 15.802 0.508 -19.204 1.00 89.50 93 GLN A N 1
ATOM 715 C CA . GLN A 1 93 ? 15.899 1.629 -20.143 1.00 89.50 93 GLN A CA 1
ATOM 716 C C . GLN A 1 93 ? 17.071 1.488 -21.121 1.00 89.50 93 GLN A C 1
ATOM 718 O O . GLN A 1 93 ? 16.955 1.953 -22.250 1.00 89.50 93 GLN A O 1
ATOM 723 N N . LEU A 1 94 ? 18.171 0.836 -20.728 1.00 89.12 94 LEU A N 1
ATOM 724 C CA . LEU A 1 94 ? 19.302 0.553 -21.619 1.00 89.12 94 LEU A CA 1
ATOM 725 C C . LEU A 1 94 ? 19.001 -0.600 -22.589 1.00 89.12 94 LEU A C 1
ATOM 727 O O . LEU A 1 94 ? 19.275 -0.496 -23.783 1.00 89.12 94 LEU A O 1
ATOM 731 N N . LEU A 1 95 ? 18.418 -1.692 -22.085 1.00 87.50 95 LEU A N 1
ATOM 732 C CA . LEU A 1 95 ? 18.231 -2.934 -22.846 1.00 87.50 95 LEU A CA 1
ATOM 733 C C . LEU A 1 95 ? 16.944 -2.985 -23.680 1.00 87.50 95 LEU A C 1
ATOM 735 O O . LEU A 1 95 ? 16.865 -3.765 -24.629 1.00 87.50 95 LEU A O 1
ATOM 739 N N . ALA A 1 96 ? 15.929 -2.199 -23.320 1.00 82.31 96 ALA A N 1
ATOM 740 C CA . ALA A 1 96 ? 14.616 -2.187 -23.967 1.00 82.31 96 ALA A CA 1
ATOM 741 C C . ALA A 1 96 ? 14.381 -0.937 -24.834 1.00 82.31 96 ALA A C 1
ATOM 743 O O . ALA A 1 96 ? 13.232 -0.581 -25.098 1.00 82.31 96 ALA A O 1
ATOM 744 N N . ARG A 1 97 ? 15.451 -0.261 -25.282 1.00 77.88 97 ARG A N 1
ATOM 745 C CA . ARG A 1 97 ? 15.330 0.833 -26.256 1.00 77.88 97 ARG A CA 1
ATOM 746 C C . ARG A 1 97 ? 14.745 0.309 -27.574 1.00 77.88 97 ARG A C 1
ATOM 748 O O . ARG A 1 97 ? 15.143 -0.776 -28.008 1.00 77.88 97 ARG A O 1
ATOM 755 N N . PRO A 1 98 ? 13.853 1.064 -28.240 1.00 71.81 98 PRO A N 1
ATOM 756 C CA . PRO A 1 98 ? 13.434 0.751 -29.602 1.00 71.81 98 PRO A CA 1
ATOM 757 C C . PRO A 1 98 ? 14.672 0.586 -30.499 1.00 71.81 98 PRO A C 1
ATOM 759 O O . PRO A 1 98 ? 15.522 1.471 -30.535 1.00 71.81 98 PRO A O 1
ATOM 762 N N . GLY A 1 99 ? 14.806 -0.568 -31.159 1.00 72.25 99 GLY A N 1
ATOM 763 C CA . GLY A 1 99 ? 15.984 -0.922 -31.968 1.00 72.25 99 GLY A CA 1
ATOM 764 C C . GLY A 1 99 ? 16.979 -1.883 -31.298 1.00 72.25 99 GLY A C 1
ATOM 765 O O . GLY A 1 99 ? 17.806 -2.468 -31.990 1.00 72.25 99 GLY A O 1
ATOM 766 N N . CYS A 1 100 ? 16.868 -2.130 -29.989 1.00 63.25 100 CYS A N 1
ATOM 767 C CA . CYS A 1 100 ? 17.580 -3.212 -29.306 1.00 63.25 100 CYS A CA 1
ATOM 768 C C . CYS A 1 100 ? 16.681 -4.456 -29.265 1.00 63.25 100 CYS A C 1
ATOM 770 O O . CYS A 1 100 ? 15.517 -4.360 -28.883 1.00 63.25 100 CYS A O 1
ATOM 772 N N . ALA A 1 101 ? 17.201 -5.627 -29.642 1.00 66.69 101 ALA A N 1
ATOM 773 C CA . ALA A 1 101 ? 16.460 -6.881 -29.849 1.00 66.69 101 ALA A CA 1
ATOM 774 C C . ALA A 1 101 ? 15.849 -7.531 -28.575 1.00 66.69 101 ALA A C 1
ATOM 776 O O . ALA A 1 101 ? 15.938 -8.740 -28.376 1.00 66.69 101 ALA A O 1
ATOM 777 N N . GLY A 1 102 ? 15.227 -6.760 -27.677 1.00 73.88 102 GLY A N 1
ATOM 778 C CA . GLY A 1 102 ? 14.502 -7.289 -26.518 1.00 73.88 102 GLY A CA 1
ATOM 779 C C . GLY A 1 102 ? 15.397 -7.918 -25.444 1.00 73.88 102 GLY A C 1
ATOM 780 O O . GLY A 1 102 ? 14.972 -8.850 -24.754 1.00 73.88 102 GLY A O 1
ATOM 781 N N . GLY A 1 103 ? 16.618 -7.398 -25.262 1.00 88.69 103 GLY A N 1
ATOM 782 C CA . GLY A 1 103 ? 17.643 -7.957 -24.366 1.00 88.69 103 GLY A CA 1
ATOM 783 C C . GLY A 1 103 ? 17.245 -8.043 -22.887 1.00 88.69 103 GLY A C 1
ATOM 784 O O . GLY A 1 103 ? 17.818 -8.834 -22.140 1.00 88.69 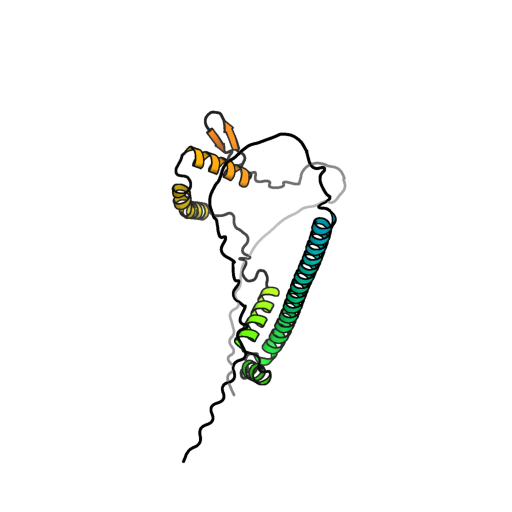103 GLY A O 1
ATOM 785 N N . TRP A 1 104 ? 16.208 -7.310 -22.467 1.00 90.81 104 TRP A N 1
ATOM 786 C CA . TRP A 1 104 ? 15.678 -7.351 -21.101 1.00 90.81 104 TRP A CA 1
ATOM 787 C C . TRP A 1 104 ? 15.313 -8.769 -20.640 1.00 90.81 104 TRP A C 1
ATOM 789 O O . TRP A 1 104 ? 15.658 -9.177 -19.534 1.00 90.81 104 TRP A O 1
ATOM 799 N N . SER A 1 105 ? 14.659 -9.561 -21.496 1.00 89.38 105 SER A N 1
ATOM 800 C CA . SER A 1 105 ? 14.234 -10.916 -21.108 1.00 89.38 105 SER A CA 1
ATOM 801 C C . SER A 1 105 ? 15.409 -11.892 -20.995 1.00 89.38 105 SER A C 1
ATOM 803 O O . SER A 1 105 ? 15.363 -12.803 -20.168 1.00 89.38 105 SER A O 1
ATOM 805 N N . ALA A 1 106 ? 16.452 -11.712 -21.810 1.00 90.75 106 ALA A N 1
ATOM 806 C CA . ALA A 1 106 ? 17.666 -12.524 -21.751 1.00 90.75 106 ALA A CA 1
ATOM 807 C C . ALA A 1 106 ? 18.472 -12.214 -20.480 1.00 90.75 106 ALA A C 1
ATOM 809 O O . ALA A 1 106 ? 18.804 -13.135 -19.738 1.00 90.75 106 ALA A O 1
ATOM 810 N N . TYR A 1 107 ? 18.654 -10.926 -20.173 1.00 92.31 107 TYR A N 1
ATOM 811 C CA . TYR A 1 107 ? 19.310 -10.450 -18.953 1.00 92.31 107 TYR A CA 1
ATOM 812 C C . TYR A 1 107 ? 18.656 -11.008 -17.680 1.00 92.31 107 TYR A C 1
ATOM 814 O O . TYR A 1 107 ? 19.321 -11.551 -16.800 1.00 92.31 107 TYR A O 1
ATOM 822 N N . LEU A 1 108 ? 17.322 -10.957 -17.595 1.00 93.81 108 LEU A N 1
ATOM 823 C CA . LEU A 1 108 ? 16.603 -11.504 -16.443 1.00 93.81 108 LEU A CA 1
ATOM 824 C C . LEU A 1 108 ? 16.767 -13.024 -16.309 1.00 93.81 108 LEU A C 1
ATOM 826 O O . LEU A 1 108 ? 16.850 -13.537 -15.193 1.00 93.81 108 LEU A O 1
ATOM 830 N N . ARG A 1 109 ? 16.834 -13.748 -17.434 1.0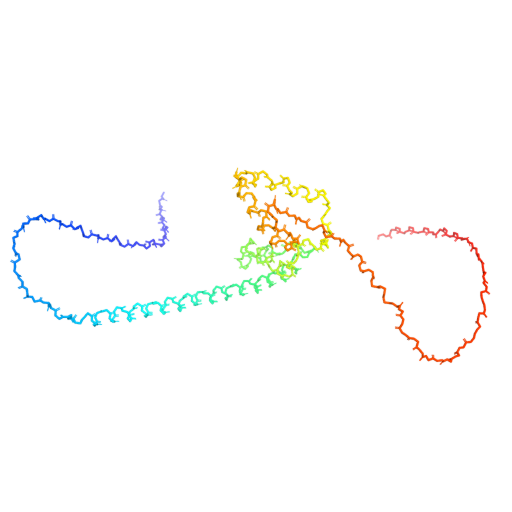0 92.88 109 ARG A N 1
ATOM 831 C CA . ARG A 1 109 ? 17.041 -15.201 -17.439 1.00 92.88 109 ARG A CA 1
ATOM 832 C C . ARG A 1 109 ? 18.441 -15.569 -16.948 1.00 92.88 109 ARG A C 1
ATOM 834 O O . ARG A 1 109 ? 18.564 -16.498 -16.156 1.00 92.88 109 ARG A O 1
ATOM 841 N N . GLU A 1 110 ? 19.459 -14.826 -17.373 1.00 95.00 110 GLU A N 1
ATOM 842 C CA . GLU A 1 110 ? 20.853 -15.013 -16.958 1.00 95.00 110 GLU A CA 1
ATOM 843 C C . GLU A 1 110 ? 21.030 -14.814 -15.447 1.00 95.00 110 GLU A C 1
ATOM 845 O O . GLU A 1 110 ? 21.589 -15.669 -14.762 1.00 95.00 110 GLU A O 1
ATOM 850 N N . HIS A 1 111 ? 20.436 -13.754 -14.892 1.00 94.25 111 HIS A N 1
ATOM 851 C CA . HIS A 1 111 ? 20.489 -13.464 -13.456 1.00 94.25 111 HIS A CA 1
ATOM 852 C C . HIS A 1 111 ? 19.451 -14.228 -12.614 1.00 94.25 111 HIS A C 1
ATOM 854 O O . HIS A 1 111 ? 19.334 -13.986 -11.412 1.00 94.25 111 HIS A O 1
ATOM 860 N N . ARG A 1 112 ? 18.694 -15.157 -13.219 1.00 95.12 112 ARG A N 1
ATOM 861 C CA . ARG A 1 112 ? 17.624 -15.944 -12.569 1.00 95.12 112 ARG A CA 1
ATOM 862 C C . ARG A 1 112 ? 16.575 -15.082 -11.857 1.00 95.12 112 ARG A C 1
ATOM 864 O O . ARG A 1 112 ? 16.022 -15.473 -10.829 1.00 95.12 112 ARG A O 1
ATOM 871 N N . ILE A 1 113 ? 16.276 -13.911 -12.410 1.00 94.56 113 ILE A N 1
ATOM 872 C CA . ILE A 1 113 ? 15.281 -12.991 -11.866 1.00 94.56 113 ILE A CA 1
ATOM 873 C C . ILE A 1 113 ? 13.937 -13.265 -12.554 1.00 94.56 113 ILE A C 1
ATOM 875 O O . ILE A 1 113 ? 13.831 -13.126 -13.776 1.00 94.56 113 ILE A O 1
ATOM 879 N N . PRO A 1 114 ? 12.869 -13.611 -11.810 1.00 94.75 114 PRO A N 1
ATOM 880 C CA . PRO A 1 114 ? 11.547 -13.764 -12.401 1.00 94.75 114 PRO A CA 1
ATOM 881 C C . PRO A 1 114 ? 11.066 -12.449 -13.019 1.00 94.75 114 PRO A C 1
ATOM 883 O O . PRO A 1 114 ? 11.017 -11.416 -12.344 1.00 94.75 114 PRO A O 1
ATOM 886 N N . ARG A 1 115 ? 10.644 -12.499 -14.287 1.00 92.00 115 ARG A N 1
ATOM 887 C CA . ARG A 1 115 ? 10.197 -11.315 -15.036 1.00 92.00 115 ARG A CA 1
ATOM 888 C C . ARG A 1 115 ? 9.079 -10.548 -14.339 1.00 92.00 115 ARG A C 1
ATOM 890 O O . ARG A 1 115 ? 9.181 -9.337 -14.199 1.00 92.00 115 ARG A O 1
ATOM 897 N N . ALA A 1 116 ? 8.077 -11.252 -13.812 1.00 93.12 116 ALA A N 1
ATOM 898 C CA . ALA A 1 116 ? 6.984 -10.632 -13.064 1.00 93.12 116 ALA A CA 1
ATOM 899 C C . ALA A 1 116 ? 7.480 -9.827 -11.848 1.00 93.12 116 ALA A C 1
ATOM 901 O O . ALA A 1 116 ? 6.985 -8.736 -11.573 1.00 93.12 116 ALA A O 1
ATOM 902 N N . THR A 1 117 ? 8.486 -10.337 -11.131 1.00 93.88 117 THR A N 1
ATOM 903 C CA . THR A 1 117 ? 9.078 -9.643 -9.981 1.00 93.88 117 THR A CA 1
ATOM 904 C C . THR A 1 117 ? 9.841 -8.402 -10.423 1.00 93.88 117 THR A C 1
ATOM 906 O O . THR A 1 117 ? 9.665 -7.344 -9.818 1.00 93.88 117 THR A O 1
ATOM 909 N N . ALA A 1 118 ? 10.650 -8.514 -11.479 1.00 94.56 118 ALA A N 1
ATOM 910 C CA . ALA A 1 118 ? 11.399 -7.388 -12.026 1.00 94.56 118 ALA A CA 1
ATOM 911 C C . ALA A 1 118 ? 10.460 -6.280 -12.519 1.00 94.56 118 ALA A C 1
ATOM 913 O O . ALA A 1 118 ? 10.574 -5.139 -12.076 1.00 94.56 118 ALA A O 1
ATOM 914 N N . ASP A 1 119 ? 9.469 -6.628 -13.340 1.00 92.81 119 ASP A N 1
ATOM 915 C CA . ASP A 1 119 ? 8.496 -5.677 -13.877 1.00 92.81 119 ASP A CA 1
ATOM 916 C C . ASP A 1 119 ? 7.681 -5.012 -12.751 1.00 92.81 119 ASP A C 1
ATOM 918 O O . ASP A 1 119 ? 7.459 -3.800 -12.785 1.00 92.81 119 ASP A O 1
ATOM 922 N N . ARG A 1 120 ? 7.313 -5.753 -11.691 1.00 94.94 120 ARG A N 1
ATOM 923 C CA . ARG A 1 120 ? 6.648 -5.184 -10.503 1.00 94.94 120 ARG A CA 1
ATOM 924 C C . ARG A 1 120 ? 7.525 -4.163 -9.776 1.00 94.94 120 ARG A C 1
ATOM 926 O O . ARG A 1 120 ? 7.013 -3.133 -9.340 1.00 94.94 120 ARG A O 1
ATOM 933 N N . LEU A 1 121 ? 8.817 -4.448 -9.598 1.00 95.00 121 LEU A N 1
ATOM 934 C CA . LEU A 1 121 ? 9.753 -3.536 -8.928 1.00 95.00 121 LEU A CA 1
ATOM 935 C C . LEU A 1 121 ? 10.007 -2.275 -9.759 1.00 95.00 121 LEU A C 1
ATOM 937 O O . LEU A 1 121 ? 9.987 -1.180 -9.200 1.00 95.00 121 LEU A O 1
ATOM 941 N N . VAL A 1 122 ? 10.162 -2.422 -11.077 1.00 94.06 122 VAL A N 1
ATOM 942 C CA . VAL A 1 122 ? 10.300 -1.299 -12.015 1.00 94.06 122 VAL A CA 1
ATOM 943 C C . VAL A 1 122 ? 9.051 -0.421 -11.990 1.00 94.06 122 VAL A C 1
ATOM 945 O O . VAL A 1 122 ? 9.152 0.767 -11.712 1.00 94.06 122 VAL A O 1
ATOM 948 N N . THR A 1 123 ? 7.863 -1.012 -12.146 1.00 91.19 123 THR A N 1
ATOM 949 C CA . THR A 1 123 ? 6.586 -0.274 -12.105 1.00 91.19 123 THR A CA 1
ATOM 950 C C . THR A 1 123 ? 6.413 0.469 -10.778 1.00 91.19 123 THR A C 1
ATOM 952 O O . THR A 1 123 ? 5.933 1.600 -10.734 1.00 91.19 123 THR A O 1
ATOM 955 N N . LYS A 1 124 ? 6.801 -0.154 -9.657 1.00 90.88 124 LYS A N 1
ATOM 956 C CA . LYS A 1 124 ? 6.747 0.491 -8.340 1.00 90.88 124 LYS A CA 1
ATOM 957 C C . LYS A 1 124 ? 7.678 1.705 -8.269 1.00 90.88 124 LYS A C 1
ATOM 959 O O . LYS A 1 124 ? 7.291 2.714 -7.684 1.00 90.88 124 LYS A O 1
ATOM 964 N N . HIS A 1 125 ? 8.874 1.613 -8.847 1.00 92.94 125 HIS A N 1
ATOM 965 C CA . HIS A 1 125 ? 9.800 2.737 -8.915 1.00 92.94 125 HIS A CA 1
ATOM 966 C C . HIS A 1 125 ? 9.277 3.856 -9.830 1.00 92.94 125 HIS A C 1
ATOM 968 O O . HIS A 1 125 ? 9.244 5.009 -9.410 1.00 92.94 125 HIS A O 1
ATOM 974 N N . GLU A 1 126 ? 8.762 3.527 -11.014 1.00 90.12 126 GLU A N 1
ATOM 975 C CA . GLU A 1 126 ? 8.135 4.494 -11.929 1.00 90.12 126 GLU A CA 1
ATOM 976 C C . GLU A 1 126 ? 6.981 5.256 -11.247 1.00 90.12 126 GLU A C 1
ATOM 978 O O . GLU A 1 126 ? 6.891 6.479 -11.346 1.00 90.12 126 GLU A O 1
ATOM 983 N N . ARG A 1 127 ? 6.151 4.562 -10.453 1.00 87.69 127 ARG A N 1
ATOM 984 C CA . ARG A 1 127 ? 5.104 5.195 -9.626 1.00 87.69 127 ARG A CA 1
ATOM 985 C C . ARG A 1 127 ? 5.659 6.107 -8.534 1.00 87.69 127 ARG A C 1
ATOM 987 O O . ARG A 1 127 ? 5.018 7.094 -8.198 1.00 87.69 127 ARG A O 1
ATOM 994 N N . SER A 1 128 ? 6.819 5.785 -7.959 1.00 86.06 128 SER A N 1
ATOM 995 C CA . SER A 1 128 ? 7.457 6.649 -6.955 1.00 86.06 128 SER A CA 1
ATOM 996 C C . SER A 1 128 ? 8.022 7.940 -7.553 1.00 86.06 128 SER A C 1
ATOM 998 O O . SER A 1 128 ? 8.067 8.947 -6.856 1.00 86.06 128 SER A O 1
ATOM 1000 N N . LEU A 1 129 ? 8.410 7.922 -8.834 1.00 84.94 129 LEU A N 1
ATOM 1001 C CA . LEU A 1 129 ? 8.845 9.115 -9.568 1.00 84.94 129 LEU A CA 1
ATOM 1002 C C . LEU A 1 129 ? 7.660 10.018 -9.928 1.00 84.94 129 LEU A C 1
ATOM 1004 O O . LEU A 1 129 ? 7.787 11.237 -9.888 1.00 84.94 129 LEU A O 1
ATOM 1008 N N . ASN A 1 130 ? 6.503 9.418 -10.220 1.00 78.88 130 ASN A N 1
ATOM 1009 C CA . ASN A 1 130 ? 5.271 10.124 -10.563 1.00 78.88 130 ASN A CA 1
ATOM 1010 C C . ASN A 1 130 ? 4.172 9.861 -9.518 1.00 78.88 130 ASN A C 1
ATOM 1012 O O . ASN A 1 130 ? 3.188 9.182 -9.832 1.00 78.88 130 ASN A O 1
ATOM 1016 N N . PRO A 1 131 ? 4.274 10.410 -8.289 1.00 71.00 131 PRO A N 1
ATOM 1017 C CA . PRO A 1 131 ? 3.265 10.196 -7.246 1.00 71.00 131 PRO A CA 1
ATOM 1018 C C . PRO A 1 131 ? 1.876 10.720 -7.651 1.00 71.00 131 PRO A C 1
ATOM 1020 O O . PRO A 1 131 ? 0.861 10.239 -7.151 1.00 71.00 131 PRO A O 1
ATOM 1023 N N . ASN A 1 132 ? 1.833 11.664 -8.597 1.00 64.69 132 ASN A N 1
ATOM 1024 C CA . ASN A 1 132 ? 0.613 12.242 -9.155 1.00 64.69 132 ASN A CA 1
ATOM 1025 C C . ASN A 1 132 ? 0.218 11.652 -10.516 1.00 64.69 132 ASN A C 1
ATOM 1027 O O . ASN A 1 132 ? -0.763 12.106 -11.083 1.00 64.69 132 ASN A O 1
ATOM 1031 N N . GLY A 1 133 ? 0.919 10.643 -11.050 1.00 63.91 133 GLY A N 1
ATOM 1032 C CA . GLY A 1 133 ? 0.626 10.099 -12.388 1.00 63.91 133 GLY A CA 1
ATOM 1033 C C . GLY A 1 133 ? -0.785 9.510 -12.539 1.00 63.91 133 GLY A C 1
ATOM 1034 O O . GLY A 1 133 ? -1.293 9.408 -13.648 1.00 63.91 133 GLY A O 1
ATOM 1035 N N . ASN A 1 134 ? -1.431 9.174 -11.415 1.00 60.62 134 ASN A N 1
ATOM 1036 C CA . ASN A 1 134 ? -2.827 8.732 -11.349 1.00 60.62 134 ASN A CA 1
ATOM 1037 C C . ASN A 1 134 ? -3.753 9.744 -10.648 1.00 60.62 134 ASN A C 1
ATOM 1039 O O . ASN A 1 134 ? -4.920 9.436 -10.408 1.00 60.62 134 ASN A O 1
ATOM 1043 N N . ARG A 1 135 ? -3.249 10.922 -10.261 1.00 58.94 135 ARG A N 1
ATOM 1044 C CA . ARG A 1 135 ? -4.096 12.029 -9.816 1.00 58.94 135 ARG A CA 1
ATOM 1045 C C . ARG A 1 135 ? -4.461 12.824 -11.058 1.00 58.94 135 ARG A C 1
ATOM 1047 O O . ARG A 1 135 ? -3.575 13.252 -11.785 1.00 58.94 135 ARG A O 1
ATOM 1054 N N . LEU A 1 136 ? -5.757 13.013 -11.284 1.00 57.84 136 LEU A N 1
ATOM 1055 C CA . LEU A 1 136 ? -6.250 14.000 -12.238 1.00 57.84 136 LEU A CA 1
ATOM 1056 C C . LEU A 1 136 ? -5.649 15.349 -11.811 1.00 57.84 136 LEU A C 1
ATOM 1058 O O . LEU A 1 136 ? -6.019 15.892 -10.775 1.00 57.84 136 LEU A O 1
ATOM 1062 N N . THR A 1 137 ? -4.634 15.821 -12.534 1.00 52.38 137 THR A N 1
ATOM 1063 C CA . THR A 1 137 ? -4.008 17.141 -12.343 1.00 52.38 137 THR A CA 1
ATOM 1064 C C . THR A 1 137 ? -4.841 18.260 -12.954 1.00 52.38 137 THR A C 1
ATOM 1066 O O . THR A 1 137 ? -4.405 19.407 -12.975 1.00 52.38 137 THR A O 1
ATOM 1069 N N . GLU A 1 138 ? -6.026 17.935 -13.467 1.00 57.34 138 GLU A N 1
ATOM 1070 C CA . GLU A 1 138 ? -7.006 18.929 -13.861 1.00 57.34 138 GLU A CA 1
ATOM 1071 C C . GLU A 1 138 ? -7.379 19.732 -12.613 1.00 57.34 138 GLU A C 1
ATOM 1073 O O . GLU A 1 138 ? -7.758 19.181 -11.576 1.00 57.34 138 GLU A O 1
ATOM 1078 N N . SER A 1 139 ? -7.174 21.045 -12.699 1.00 56.00 139 SER A N 1
ATOM 1079 C CA . SER A 1 139 ? -7.729 22.026 -11.775 1.00 56.00 139 SER A CA 1
ATOM 1080 C C . SER A 1 139 ? -9.163 21.625 -11.457 1.00 56.00 139 SER A C 1
ATOM 1082 O O . SER A 1 139 ? -9.944 21.450 -12.388 1.00 56.00 139 SER A O 1
ATOM 1084 N N . ILE A 1 140 ? -9.488 21.441 -10.175 1.00 56.97 140 ILE A N 1
ATOM 1085 C CA . ILE A 1 140 ? -10.850 21.143 -9.725 1.00 56.97 140 ILE A CA 1
ATOM 1086 C C . ILE A 1 140 ? -11.701 22.344 -10.135 1.00 56.97 140 ILE A C 1
ATOM 1088 O O . ILE A 1 140 ? -11.751 23.348 -9.427 1.00 56.97 140 ILE A O 1
ATOM 1092 N N . THR A 1 141 ? -12.289 22.281 -11.325 1.00 62.91 141 THR A N 1
ATOM 1093 C CA . THR A 1 141 ? -13.325 23.210 -11.744 1.00 62.91 141 THR A CA 1
ATOM 1094 C C . THR A 1 141 ? -14.446 23.090 -10.725 1.00 62.91 141 THR A C 1
ATOM 1096 O O . THR A 1 141 ? -14.719 21.991 -10.232 1.00 62.91 141 THR A O 1
ATOM 1099 N N . GLU A 1 142 ? -15.048 24.221 -10.356 1.00 72.00 142 GLU A N 1
ATOM 1100 C CA . GLU A 1 142 ? -16.223 24.205 -9.492 1.00 72.00 142 GLU A CA 1
ATOM 1101 C C . GLU A 1 142 ? -17.229 23.196 -10.067 1.00 72.00 142 GLU A C 1
ATOM 1103 O O . GLU A 1 142 ? -17.559 23.299 -11.254 1.00 72.00 142 GLU A O 1
ATOM 1108 N N . PRO A 1 143 ? -17.649 22.183 -9.282 1.00 75.88 143 PRO A N 1
ATOM 1109 C CA . PRO A 1 143 ? -18.506 21.126 -9.788 1.00 75.88 143 PRO A CA 1
ATOM 1110 C C . PRO A 1 143 ? -19.748 21.733 -10.425 1.00 75.88 143 PRO A C 1
ATOM 1112 O O . PRO A 1 143 ? -20.447 22.537 -9.803 1.00 75.88 143 PRO A O 1
ATOM 1115 N N . THR A 1 144 ? -20.024 21.350 -11.667 1.00 80.19 144 THR A N 1
ATOM 1116 C CA . THR A 1 144 ? -21.209 21.845 -12.369 1.00 80.19 144 THR A CA 1
ATOM 1117 C C . THR A 1 144 ? -22.454 21.365 -11.620 1.00 80.19 144 THR A C 1
ATOM 1119 O O . THR A 1 144 ? -22.460 20.280 -11.035 1.00 80.19 144 THR A O 1
ATOM 1122 N N . GLU A 1 145 ? -23.545 22.133 -11.649 1.00 82.19 145 GLU A N 1
ATOM 1123 C CA . GLU A 1 145 ? -24.806 21.771 -10.978 1.00 82.19 145 GLU A CA 1
ATOM 1124 C C . GLU A 1 145 ? -25.286 20.350 -11.343 1.00 82.19 145 GLU A C 1
ATOM 1126 O O . GLU A 1 145 ? -25.764 19.601 -10.490 1.00 82.19 145 GLU A O 1
ATOM 1131 N N . SER A 1 146 ? -25.054 19.923 -12.588 1.00 81.75 146 SER A N 1
ATOM 1132 C CA . SER A 1 146 ? -25.343 18.567 -13.068 1.00 81.75 146 SER A CA 1
ATOM 1133 C C . SER A 1 146 ? -24.505 17.473 -12.391 1.00 81.75 146 SER A C 1
ATOM 1135 O O . SER A 1 146 ? -24.999 16.368 -12.160 1.00 81.75 146 SER A O 1
ATOM 1137 N N . GLU A 1 147 ? -23.252 17.754 -12.037 1.00 84.44 147 GLU A N 1
ATOM 1138 C CA . GLU A 1 147 ? -22.360 16.825 -11.339 1.00 84.44 147 GLU A CA 1
ATOM 1139 C C . GLU A 1 147 ? -22.748 16.693 -9.866 1.00 84.44 147 GLU A C 1
ATOM 1141 O O . GLU A 1 147 ? -22.771 15.580 -9.330 1.00 84.44 147 GLU A O 1
ATOM 1146 N N . ILE A 1 148 ? -23.127 17.812 -9.237 1.00 87.06 148 ILE A N 1
ATOM 1147 C CA . ILE A 1 148 ? -23.662 17.852 -7.871 1.00 87.06 148 ILE A CA 1
ATOM 1148 C C . ILE A 1 148 ? -24.957 17.035 -7.797 1.00 87.06 148 ILE A C 1
ATOM 1150 O O . ILE A 1 148 ? -25.104 16.188 -6.911 1.00 87.06 148 ILE A O 1
ATOM 1154 N N . GLN A 1 149 ? -25.863 17.218 -8.762 1.00 89.06 149 GLN A N 1
ATOM 1155 C CA . GLN A 1 149 ? -27.108 16.455 -8.834 1.00 89.06 149 GLN A CA 1
ATOM 1156 C C . GLN A 1 149 ? -26.846 14.955 -9.028 1.00 89.06 149 GLN A C 1
ATOM 1158 O O . GLN A 1 149 ? -27.401 14.125 -8.312 1.00 89.06 149 GLN A O 1
ATOM 1163 N N . ASN A 1 150 ? -25.934 14.589 -9.931 1.00 89.81 150 ASN A N 1
ATOM 1164 C CA . ASN A 1 150 ? -25.578 13.191 -10.172 1.00 89.81 150 ASN A CA 1
ATOM 1165 C C . ASN A 1 150 ? -24.951 12.531 -8.927 1.00 89.81 150 ASN A C 1
ATOM 1167 O O . ASN A 1 150 ? -25.216 11.365 -8.621 1.00 89.81 150 ASN A O 1
ATOM 1171 N N . LEU A 1 151 ? -24.132 13.267 -8.169 1.00 89.56 151 LEU A N 1
ATOM 1172 C CA . LEU A 1 151 ? -23.620 12.794 -6.885 1.00 89.56 151 LEU A CA 1
ATOM 1173 C C . LEU A 1 151 ? -24.759 12.560 -5.887 1.00 89.56 151 LEU A C 1
ATOM 1175 O O . LEU A 1 151 ? -24.793 11.505 -5.248 1.00 89.56 151 LEU A O 1
ATOM 1179 N N . PHE A 1 152 ? -25.696 13.506 -5.781 1.00 90.62 152 PHE A N 1
ATOM 1180 C CA . PHE A 1 152 ? -26.863 13.376 -4.914 1.00 90.62 152 PHE A CA 1
ATOM 1181 C C . PHE A 1 152 ? -27.694 12.138 -5.271 1.00 90.62 152 PHE A C 1
ATOM 1183 O O . PHE A 1 152 ? -27.984 11.324 -4.394 1.00 90.62 152 PHE A O 1
ATOM 1190 N N . ASP A 1 153 ? -27.990 11.924 -6.551 1.00 92.81 153 ASP A N 1
ATOM 1191 C CA . ASP A 1 153 ? -28.792 10.788 -7.018 1.00 92.81 153 ASP A CA 1
ATOM 1192 C C . ASP A 1 153 ? -28.128 9.437 -6.717 1.00 92.81 153 ASP A C 1
ATOM 1194 O O . ASP A 1 153 ? -28.809 8.453 -6.416 1.00 92.81 153 ASP A O 1
ATOM 1198 N N . LYS A 1 154 ? -26.791 9.382 -6.717 1.00 91.56 154 LYS A N 1
ATOM 1199 C CA . LYS A 1 154 ? -26.032 8.181 -6.333 1.00 91.56 154 LYS A CA 1
ATOM 1200 C C . LYS A 1 154 ? -26.115 7.884 -4.836 1.00 91.56 154 LYS A C 1
ATOM 1202 O O . LYS A 1 154 ? -26.198 6.716 -4.449 1.00 91.56 154 LYS A O 1
ATOM 1207 N N . ILE A 1 155 ? -26.072 8.907 -3.978 1.00 92.19 155 ILE A N 1
ATOM 1208 C CA . ILE A 1 155 ? -26.030 8.724 -2.515 1.00 92.19 155 ILE A CA 1
ATOM 1209 C C . ILE A 1 155 ? -27.422 8.669 -1.874 1.00 92.19 155 ILE A C 1
ATOM 1211 O O . ILE A 1 155 ? -27.611 7.952 -0.888 1.00 92.19 155 ILE A O 1
ATOM 1215 N N . ALA A 1 156 ? -28.413 9.354 -2.447 1.00 89.56 156 ALA A N 1
ATOM 1216 C CA . ALA A 1 156 ? -29.787 9.426 -1.961 1.00 89.56 156 ALA A CA 1
ATOM 1217 C C . ALA A 1 156 ? -30.441 8.056 -1.691 1.00 89.56 156 ALA A C 1
ATOM 1219 O O . ALA A 1 156 ? -31.009 7.887 -0.607 1.00 89.56 156 ALA A O 1
ATOM 1220 N N . PRO A 1 157 ? -30.358 7.037 -2.576 1.00 92.69 157 PRO A N 1
ATOM 1221 C CA . PRO A 1 157 ? -30.965 5.734 -2.299 1.00 92.69 157 PRO A CA 1
ATOM 1222 C C . PRO A 1 157 ? -30.311 5.032 -1.105 1.00 92.69 157 PRO A C 1
ATOM 1224 O O . PRO A 1 157 ? -30.992 4.346 -0.342 1.00 92.69 157 PRO A O 1
ATOM 1227 N N . LYS A 1 158 ? -29.003 5.223 -0.896 1.00 91.75 158 LYS A N 1
ATOM 1228 C CA . LYS A 1 158 ? -28.297 4.673 0.265 1.00 91.75 158 LYS A CA 1
ATOM 1229 C C . LYS A 1 158 ? -28.713 5.394 1.545 1.00 91.75 158 LYS A C 1
ATOM 1231 O O . LYS A 1 158 ? -29.000 4.731 2.537 1.00 91.75 158 LYS A O 1
ATOM 1236 N N . LEU A 1 159 ? -28.812 6.723 1.507 1.00 89.69 159 LEU A N 1
ATOM 1237 C CA . LEU A 1 159 ? -29.260 7.522 2.648 1.00 89.69 159 LEU A CA 1
ATOM 1238 C C . LEU A 1 159 ? -30.695 7.176 3.058 1.00 89.69 159 LEU A C 1
ATOM 1240 O O . LEU A 1 159 ? -30.931 6.958 4.239 1.00 89.69 159 LEU A O 1
ATOM 1244 N N . ARG A 1 160 ? -31.625 6.990 2.108 1.00 88.50 160 ARG A N 1
ATOM 1245 C CA . ARG A 1 160 ? -33.005 6.547 2.406 1.00 88.50 160 ARG A CA 1
ATOM 1246 C C . ARG A 1 160 ? -33.069 5.187 3.104 1.00 88.50 160 ARG A C 1
ATOM 1248 O O . ARG A 1 160 ? -33.962 4.956 3.908 1.00 88.50 160 ARG A O 1
ATOM 1255 N N . ARG A 1 161 ? -32.133 4.282 2.802 1.00 91.06 161 ARG A N 1
ATOM 1256 C CA . ARG A 1 161 ? -32.053 2.963 3.452 1.00 91.06 161 ARG A CA 1
ATOM 1257 C C . ARG A 1 161 ? -31.451 3.030 4.855 1.00 91.06 161 ARG A C 1
ATOM 1259 O O . ARG A 1 161 ? -31.834 2.237 5.704 1.00 91.06 161 ARG A O 1
ATOM 1266 N N . VAL A 1 162 ? -30.488 3.926 5.074 1.00 90.38 162 VAL A N 1
ATOM 1267 C CA . VAL A 1 162 ? -29.738 4.045 6.338 1.00 90.38 162 VAL A CA 1
ATOM 1268 C C . VAL A 1 162 ? -30.433 4.973 7.339 1.00 90.38 162 VAL A C 1
ATOM 1270 O O . VAL A 1 162 ? -30.312 4.763 8.541 1.00 90.38 162 VAL A O 1
ATOM 1273 N N . LEU A 1 163 ? -31.185 5.963 6.855 1.00 90.12 163 LEU A N 1
ATOM 1274 C CA . LEU A 1 163 ? -31.887 6.970 7.653 1.00 90.12 163 LEU A CA 1
ATOM 1275 C C . LEU A 1 163 ? -33.407 6.822 7.465 1.00 90.12 163 LEU A C 1
ATOM 1277 O O . LEU A 1 163 ? -34.036 7.662 6.820 1.00 90.12 163 LEU A O 1
ATOM 1281 N N . PRO A 1 164 ? -34.018 5.737 7.978 1.00 89.81 164 PRO A N 1
ATOM 1282 C CA . PRO A 1 164 ? -35.435 5.458 7.758 1.00 89.81 164 PRO A CA 1
ATOM 1283 C C . PRO A 1 164 ? -36.359 6.385 8.558 1.00 89.81 164 PRO A C 1
ATOM 1285 O O . PRO A 1 164 ? -37.532 6.514 8.217 1.00 89.81 164 PRO A O 1
ATOM 1288 N N . THR A 1 165 ? -35.866 7.015 9.631 1.00 92.94 165 THR A N 1
ATOM 1289 C CA . THR A 1 165 ? -36.678 7.878 10.498 1.00 92.94 165 THR A CA 1
ATOM 1290 C C . THR A 1 165 ? -36.397 9.359 10.241 1.00 92.94 165 THR A C 1
ATOM 1292 O O . THR A 1 165 ? -35.234 9.736 10.051 1.00 92.94 165 THR A O 1
ATOM 1295 N N . PRO A 1 166 ? -37.419 10.233 1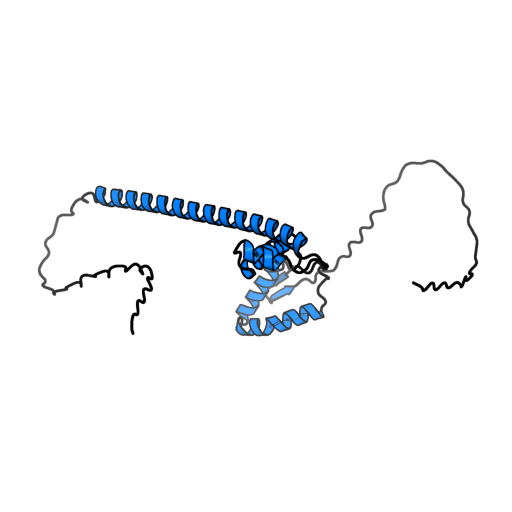0.319 1.00 85.12 166 PRO A N 1
ATOM 1296 C CA . PRO A 1 166 ? -37.244 11.669 10.097 1.00 85.12 166 PRO A CA 1
ATOM 1297 C C . PRO A 1 166 ? -36.277 12.306 11.107 1.00 85.12 166 PRO A C 1
ATOM 1299 O O . PRO A 1 166 ? -35.484 13.167 10.738 1.00 85.12 166 PRO A O 1
ATOM 1302 N N . ALA A 1 167 ? -36.259 11.826 12.355 1.00 86.94 167 ALA A N 1
ATOM 1303 C CA . ALA A 1 167 ? -35.322 12.293 13.378 1.00 86.94 167 ALA A CA 1
ATOM 1304 C C . ALA A 1 167 ? -33.854 11.963 13.039 1.00 86.94 167 ALA A C 1
ATOM 1306 O O . ALA A 1 167 ? -32.973 12.800 13.229 1.00 86.94 167 ALA A O 1
ATOM 1307 N N . SER A 1 168 ? -33.582 10.766 12.500 1.00 89.06 168 SER A N 1
ATOM 1308 C CA . SER A 1 168 ? -32.226 10.381 12.076 1.00 89.06 168 SER A CA 1
ATOM 1309 C C . SER A 1 168 ? -31.754 11.175 10.856 1.00 89.06 168 SER A C 1
ATOM 1311 O O . SER A 1 168 ? -30.599 11.591 10.807 1.00 89.06 168 SER A O 1
ATOM 1313 N N . ALA A 1 169 ? -32.659 11.453 9.911 1.00 88.75 169 ALA A N 1
ATOM 1314 C CA . ALA A 1 169 ? -32.373 12.288 8.751 1.00 88.75 169 ALA A CA 1
ATOM 1315 C C . ALA A 1 169 ? -32.051 13.734 9.161 1.00 88.75 169 ALA A C 1
ATOM 1317 O O . ALA A 1 169 ? -31.068 14.295 8.685 1.00 88.75 169 ALA A O 1
ATOM 1318 N N . TYR A 1 170 ? -32.816 14.302 10.097 1.00 88.19 170 TYR A N 1
ATOM 1319 C CA . TYR A 1 170 ? -32.563 15.640 10.638 1.00 88.19 170 TYR A CA 1
ATOM 1320 C C . TYR A 1 170 ? -31.181 15.741 11.298 1.00 88.19 170 TYR A C 1
ATOM 1322 O O . TYR A 1 170 ? -30.395 16.623 10.959 1.00 88.19 170 TYR A O 1
ATOM 1330 N N . ARG A 1 171 ? -30.837 14.785 12.175 1.00 89.19 171 ARG A N 1
ATOM 1331 C CA . ARG A 1 171 ? -29.509 14.726 12.812 1.00 89.19 171 ARG A CA 1
ATOM 1332 C C . ARG A 1 171 ? -28.381 14.541 11.803 1.00 89.19 171 ARG A C 1
ATOM 1334 O O . ARG A 1 171 ? -27.322 15.140 11.952 1.00 89.19 171 ARG A O 1
ATOM 1341 N N . PHE A 1 172 ? -28.598 13.739 10.765 1.00 90.75 172 PHE A N 1
ATOM 1342 C CA . PHE A 1 172 ? -27.622 13.580 9.691 1.00 90.75 172 PHE A CA 1
ATOM 1343 C C . PHE A 1 172 ? -27.371 14.896 8.947 1.00 90.75 172 PHE A C 1
ATOM 1345 O O . PHE A 1 172 ? -26.218 15.232 8.701 1.00 90.75 172 PHE A O 1
ATOM 1352 N N . VAL A 1 173 ? -28.421 15.656 8.622 1.00 90.38 173 VAL A N 1
ATOM 1353 C CA . VAL A 1 173 ? -28.286 16.960 7.953 1.00 90.38 173 VAL A CA 1
ATOM 1354 C C . VAL A 1 173 ? -27.575 17.974 8.854 1.00 90.38 173 VAL A C 1
ATOM 1356 O O . VAL A 1 173 ? -26.686 18.673 8.381 1.00 90.38 173 VAL A O 1
ATOM 1359 N N . GLU A 1 174 ? -27.881 18.007 10.151 1.00 86.62 174 GLU A N 1
ATOM 1360 C CA . GLU A 1 174 ? -27.193 18.856 11.139 1.00 86.62 174 GLU A CA 1
ATOM 1361 C C . GLU A 1 174 ? -25.681 18.563 11.205 1.00 86.62 174 GLU A C 1
ATOM 1363 O O . GLU A 1 174 ? -24.851 19.478 11.184 1.00 86.62 174 GLU A O 1
ATOM 1368 N N . LEU A 1 175 ? -25.308 17.279 11.209 1.00 88.62 175 LEU A N 1
ATOM 1369 C CA . LEU A 1 175 ? -23.910 16.846 11.158 1.00 88.62 175 LEU A CA 1
ATOM 1370 C C . LEU A 1 175 ? -23.255 17.169 9.811 1.00 88.62 175 LEU A C 1
ATOM 1372 O O . LEU A 1 175 ? -22.104 17.598 9.779 1.00 88.62 175 LEU A O 1
ATOM 1376 N N . LEU A 1 176 ? -23.979 16.987 8.704 1.00 89.56 176 LEU A N 1
ATOM 1377 C CA . LEU A 1 176 ? -23.489 17.269 7.356 1.00 89.56 176 LEU A CA 1
ATOM 1378 C C . LEU A 1 176 ? -23.161 18.756 7.194 1.00 89.56 176 LEU A C 1
ATOM 1380 O O . LEU A 1 176 ? -22.055 19.096 6.782 1.00 89.56 176 LEU A O 1
ATOM 1384 N N . VAL A 1 177 ? -24.085 19.632 7.582 1.00 89.12 177 VAL A N 1
ATOM 1385 C CA . VAL A 1 177 ? -23.919 21.092 7.574 1.00 89.12 177 VAL A CA 1
ATOM 1386 C C . VAL A 1 177 ? -22.714 21.508 8.418 1.00 89.12 177 VAL A C 1
ATOM 1388 O O . VAL A 1 177 ? -21.871 22.270 7.945 1.00 89.12 177 VAL A O 1
ATOM 1391 N N . SER A 1 178 ? -22.586 20.938 9.621 1.00 87.06 178 SER A N 1
ATOM 1392 C CA . SER A 1 178 ? -21.452 21.187 10.520 1.00 87.06 178 SER A CA 1
ATOM 1393 C C . SER A 1 178 ? -20.117 20.727 9.916 1.00 87.06 178 SER A C 1
ATOM 1395 O O . SER A 1 178 ? -19.108 21.414 10.043 1.00 87.06 178 SER A O 1
ATOM 1397 N N . SER A 1 179 ? -20.101 19.582 9.223 1.00 86.38 179 SER A N 1
ATOM 1398 C CA . SER A 1 179 ? -18.898 19.039 8.574 1.00 86.38 179 SER A CA 1
ATOM 1399 C C . SER A 1 179 ? -18.459 19.823 7.335 1.00 86.38 179 SER A C 1
ATOM 1401 O O . SER A 1 179 ? -17.269 19.874 7.033 1.00 86.38 179 SER A O 1
ATOM 1403 N N . LEU A 1 180 ? -19.412 20.441 6.631 1.00 85.50 180 LEU A N 1
ATOM 1404 C CA . LEU A 1 180 ? -19.178 21.236 5.424 1.00 85.50 180 LEU A CA 1
ATOM 1405 C C . LEU A 1 180 ? -18.961 22.727 5.726 1.00 85.50 180 LEU A C 1
ATOM 1407 O O . LEU A 1 180 ? -18.858 23.516 4.791 1.00 85.50 180 LEU A O 1
ATOM 1411 N N . ALA A 1 181 ? -18.895 23.104 7.010 1.00 83.81 181 ALA A N 1
ATOM 1412 C CA . ALA A 1 181 ? -18.746 24.485 7.472 1.00 83.81 181 ALA A CA 1
ATOM 1413 C C . ALA A 1 181 ? -19.768 25.453 6.840 1.00 83.81 181 ALA A C 1
ATOM 1415 O O . ALA A 1 181 ? -19.459 26.610 6.562 1.00 83.81 181 ALA A O 1
ATOM 1416 N N . LEU A 1 182 ? -20.992 24.971 6.595 1.00 82.56 182 LEU A N 1
ATOM 1417 C CA . LEU A 1 182 ? -22.063 25.790 6.038 1.00 82.56 182 LEU A CA 1
ATOM 1418 C C . LEU A 1 182 ? -22.688 26.644 7.143 1.00 82.56 182 LEU A C 1
ATOM 1420 O O . LEU A 1 182 ? -23.012 26.146 8.222 1.00 82.56 182 LEU A O 1
ATOM 1424 N N . GLU A 1 183 ? -22.906 27.926 6.859 1.00 78.69 183 GLU A N 1
ATOM 1425 C CA . GLU A 1 183 ? -23.601 28.826 7.777 1.00 78.69 183 GLU A CA 1
ATOM 1426 C C . GLU A 1 183 ? -25.080 28.433 7.884 1.00 78.69 183 GLU A C 1
ATOM 1428 O O . GLU A 1 183 ? -25.880 28.634 6.964 1.00 78.69 183 GLU A O 1
ATOM 1433 N N . CYS A 1 184 ? -25.454 27.863 9.027 1.00 76.50 184 CYS A N 1
ATOM 1434 C CA . CYS A 1 184 ? -26.818 27.438 9.298 1.00 76.50 184 CYS A CA 1
ATOM 1435 C C . CYS A 1 184 ? -27.292 27.969 10.648 1.00 76.50 184 CYS A C 1
ATOM 1437 O O . CYS A 1 184 ? -26.567 27.917 11.641 1.00 76.50 184 CYS A O 1
ATOM 1439 N N . ARG A 1 185 ? -28.533 28.460 10.689 1.00 77.00 185 ARG A N 1
ATOM 1440 C CA . ARG A 1 185 ? -29.206 28.867 11.925 1.00 77.00 185 ARG A CA 1
ATOM 1441 C C . ARG A 1 185 ? -30.215 27.795 12.315 1.00 77.00 185 ARG A C 1
ATOM 1443 O O . ARG A 1 185 ? -31.038 27.387 11.494 1.00 77.00 185 ARG A O 1
ATOM 1450 N N . VAL A 1 186 ? -30.122 27.324 13.555 1.00 78.25 186 VAL A N 1
ATOM 1451 C CA . VAL A 1 186 ? -31.087 26.390 14.143 1.00 78.25 186 VAL A CA 1
ATOM 1452 C C . VAL A 1 186 ? -32.173 27.216 14.831 1.00 78.25 186 VAL A C 1
ATOM 1454 O O . VAL A 1 186 ? -31.867 27.995 15.732 1.00 78.25 186 VAL A O 1
ATOM 1457 N N . SER A 1 187 ? -33.417 27.061 14.387 1.00 74.56 187 SER A N 1
ATOM 1458 C CA . SER A 1 187 ? -34.611 27.729 14.919 1.00 74.56 187 SER A CA 1
ATOM 1459 C C . SER A 1 187 ? -35.590 26.702 15.494 1.00 74.56 187 SER A C 1
ATOM 1461 O O . SER A 1 187 ? -35.442 25.500 15.271 1.00 74.56 187 SER A O 1
ATOM 1463 N N . GLU A 1 188 ? -36.608 27.169 16.222 1.00 72.25 188 GLU A N 1
ATOM 1464 C CA . GLU A 1 188 ? -37.648 26.303 16.801 1.00 72.25 188 GLU A CA 1
ATOM 1465 C C . GLU A 1 188 ? -38.472 25.577 15.720 1.00 72.25 188 GLU A C 1
ATOM 1467 O O . GLU A 1 188 ? -38.961 24.475 15.964 1.00 72.25 188 GLU A O 1
ATOM 1472 N N . GLU A 1 189 ? -38.554 26.130 14.500 1.00 70.50 189 GLU A N 1
ATOM 1473 C CA . GLU A 1 189 ? -39.221 25.489 13.359 1.00 70.50 189 GLU A CA 1
ATOM 1474 C C . GLU A 1 189 ? -38.303 24.617 12.468 1.00 70.50 189 GLU A C 1
ATOM 1476 O O . GLU A 1 189 ? -38.809 23.936 11.573 1.00 70.50 189 GLU A O 1
ATOM 1481 N N . GLY A 1 190 ? -36.974 24.596 12.680 1.00 74.19 190 GLY A N 1
ATOM 1482 C CA . GLY A 1 190 ? -36.036 23.758 11.906 1.00 74.19 190 GLY A CA 1
ATOM 1483 C C . GLY A 1 190 ? -34.667 24.386 11.588 1.00 74.19 190 GLY A C 1
ATOM 1484 O O . GLY A 1 190 ? -34.237 25.346 12.225 1.00 74.19 190 GLY A O 1
ATOM 1485 N N . LEU A 1 191 ? -33.956 23.832 10.589 1.00 77.19 191 LEU A N 1
ATOM 1486 C CA . LEU A 1 191 ? -32.678 24.371 10.087 1.00 77.19 191 LEU A CA 1
ATOM 1487 C C . LEU A 1 191 ? -32.910 25.361 8.938 1.00 77.19 191 LEU A C 1
ATOM 1489 O O . LEU A 1 191 ? -33.559 25.025 7.949 1.00 77.19 191 LEU A O 1
ATOM 1493 N N . THR A 1 192 ? -32.299 26.543 9.020 1.00 79.44 192 THR A N 1
ATOM 1494 C CA . THR A 1 192 ? -32.263 27.525 7.926 1.00 79.44 192 THR A CA 1
ATOM 1495 C C . THR A 1 192 ? -30.828 27.716 7.429 1.00 79.44 192 THR A C 1
ATOM 1497 O O . THR A 1 192 ? -29.946 28.132 8.181 1.00 79.44 192 THR A O 1
ATOM 1500 N N . MET A 1 193 ? -30.579 27.391 6.155 1.00 77.50 193 MET A N 1
ATOM 1501 C CA . MET A 1 193 ? -29.273 27.578 5.508 1.00 77.50 193 MET A CA 1
ATOM 1502 C C . MET A 1 193 ? -29.164 28.974 4.897 1.00 77.50 193 MET A C 1
ATOM 1504 O O . MET A 1 193 ? -30.033 29.393 4.130 1.00 77.50 193 MET A O 1
ATOM 1508 N N . VAL A 1 194 ? -28.067 29.674 5.191 1.00 79.50 194 VAL A N 1
ATOM 1509 C CA . VAL A 1 194 ? -27.730 30.936 4.529 1.00 79.50 194 VAL A CA 1
ATOM 1510 C C . VAL A 1 194 ? -27.075 30.605 3.189 1.00 79.50 194 VAL A C 1
ATOM 1512 O O . VAL A 1 194 ? -26.089 29.872 3.131 1.00 79.50 194 VAL A O 1
ATOM 1515 N N . LYS A 1 195 ? -27.630 31.121 2.085 1.00 73.50 195 LYS A N 1
ATOM 1516 C CA . LYS A 1 195 ? -27.000 30.982 0.767 1.00 73.50 195 LYS A CA 1
ATOM 1517 C C . LYS A 1 195 ? -25.696 31.792 0.769 1.00 73.50 195 LYS A C 1
ATOM 1519 O O . LYS A 1 195 ? -25.772 32.994 1.029 1.00 73.50 195 LYS A O 1
ATOM 1524 N N . PRO A 1 196 ? -24.529 31.196 0.460 1.00 65.56 196 PRO A N 1
ATOM 1525 C CA . PRO A 1 196 ? -23.305 31.969 0.328 1.00 65.56 196 PRO A CA 1
ATOM 1526 C C . PRO A 1 196 ? -23.457 32.907 -0.873 1.00 65.56 196 PRO A C 1
ATOM 1528 O O . PRO A 1 196 ? -23.568 32.469 -2.021 1.00 65.56 196 PRO A O 1
ATOM 1531 N N . SER A 1 197 ? -23.524 34.209 -0.607 1.00 58.88 197 SER A N 1
ATOM 1532 C CA . SER A 1 197 ? -23.421 35.227 -1.648 1.00 58.88 197 SER A CA 1
ATOM 1533 C C . SER A 1 197 ? -22.000 35.173 -2.192 1.00 58.88 197 SER A C 1
ATOM 1535 O O . SER A 1 197 ? -21.054 35.414 -1.444 1.00 58.88 197 SER A O 1
ATOM 1537 N N . GLN A 1 198 ? -21.839 34.850 -3.476 1.00 51.91 198 GLN A N 1
ATOM 1538 C CA . GLN A 1 198 ? -20.558 34.984 -4.164 1.00 51.91 198 GLN A CA 1
ATOM 1539 C C . GLN A 1 198 ? -20.170 36.467 -4.133 1.00 51.91 198 GLN A C 1
ATOM 1541 O O . GLN A 1 198 ? -20.652 37.268 -4.932 1.00 51.91 198 GLN A O 1
ATOM 1546 N N . LYS A 1 199 ? -19.373 36.870 -3.142 1.00 47.28 199 LYS A N 1
ATOM 1547 C CA . LYS A 1 199 ? -18.808 38.211 -3.094 1.00 47.28 199 LYS A CA 1
ATOM 1548 C C . LYS A 1 199 ? -17.617 38.196 -4.038 1.00 47.28 199 LYS A C 1
ATOM 1550 O O . LYS A 1 199 ? -16.551 37.700 -3.693 1.00 47.28 199 LYS A O 1
ATOM 1555 N N . THR A 1 200 ? -17.840 38.680 -5.253 1.00 43.69 200 THR A N 1
ATOM 1556 C CA . THR A 1 200 ? -16.790 38.982 -6.219 1.00 43.69 200 THR A CA 1
ATOM 1557 C C . THR A 1 200 ? -15.875 40.041 -5.603 1.00 43.69 200 THR A C 1
ATOM 1559 O O . THR A 1 200 ? -16.134 41.236 -5.712 1.00 43.69 200 THR A O 1
ATOM 1562 N N . GLU A 1 201 ? -14.824 39.621 -4.903 1.00 43.56 201 GLU A N 1
ATOM 1563 C CA . GLU A 1 201 ? -13.709 40.501 -4.562 1.00 43.56 201 GLU A CA 1
ATOM 1564 C C . GLU A 1 201 ? -12.853 40.676 -5.820 1.00 43.56 201 GLU A C 1
ATOM 1566 O O . GLU A 1 201 ? -11.820 40.037 -6.004 1.00 43.56 201 GLU A O 1
ATOM 1571 N N . VAL A 1 202 ? -13.311 41.550 -6.724 1.00 41.34 202 VAL A N 1
ATOM 1572 C CA . VAL A 1 202 ? -12.377 42.272 -7.587 1.00 41.34 202 VAL A CA 1
ATOM 1573 C C . VAL A 1 202 ? -11.650 43.226 -6.652 1.00 41.34 202 VAL A C 1
ATOM 1575 O O . VAL A 1 202 ? -12.234 44.173 -6.130 1.00 41.34 202 VAL A O 1
ATOM 1578 N N . VAL A 1 203 ? -10.387 42.922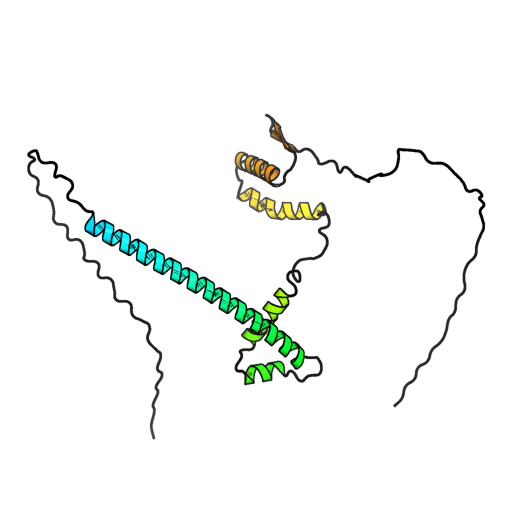 -6.377 1.00 41.81 203 VAL A N 1
ATOM 1579 C CA . VAL A 1 203 ? -9.467 43.827 -5.695 1.00 41.81 203 VAL A CA 1
ATOM 1580 C C . VAL A 1 203 ? -9.249 45.033 -6.616 1.00 41.81 203 VAL A C 1
ATOM 1582 O O . VAL A 1 203 ? -8.339 45.053 -7.438 1.00 41.81 203 VAL A O 1
ATOM 1585 N N . GLU A 1 204 ? -10.117 46.038 -6.504 1.00 40.31 204 GLU A N 1
ATOM 1586 C CA . GLU A 1 204 ? -9.837 47.413 -6.919 1.00 40.31 204 GLU A CA 1
ATOM 1587 C C . GLU A 1 204 ? -8.855 48.015 -5.905 1.00 40.31 204 GLU A C 1
ATOM 1589 O O . GLU A 1 204 ? -9.211 48.739 -4.980 1.00 40.31 204 GLU A O 1
ATOM 1594 N N . THR A 1 205 ? -7.574 47.685 -6.053 1.00 44.50 205 THR A N 1
ATOM 1595 C CA . THR A 1 205 ? -6.505 48.542 -5.540 1.00 44.50 205 THR A CA 1
ATOM 1596 C C . THR A 1 205 ? -6.252 49.630 -6.565 1.00 44.50 205 THR A C 1
ATOM 1598 O O . THR A 1 205 ? -5.501 49.393 -7.506 1.00 44.50 205 THR A O 1
ATOM 1601 N N . MET A 1 206 ? -6.878 50.792 -6.387 1.00 45.41 206 MET A N 1
ATOM 1602 C CA . MET A 1 206 ? -6.318 52.110 -6.715 1.00 45.41 206 MET A CA 1
ATOM 1603 C 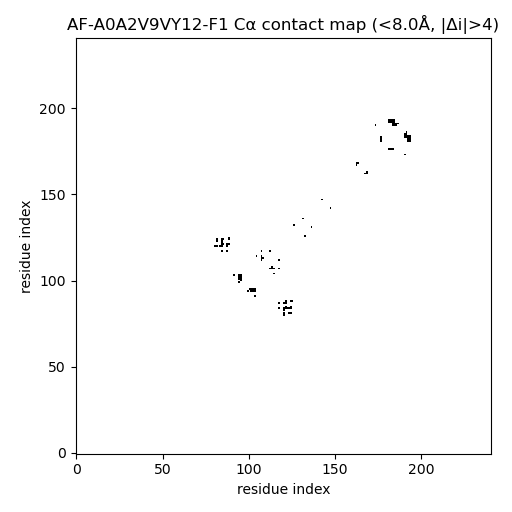C . MET A 1 206 ? -7.371 53.191 -6.462 1.00 45.41 206 MET A C 1
ATOM 1605 O O . MET A 1 206 ? -8.213 53.423 -7.316 1.00 45.41 206 MET A O 1
ATOM 1609 N N . GLN A 1 207 ? -7.314 53.850 -5.301 1.00 37.03 207 GLN A N 1
ATOM 1610 C CA . GLN A 1 207 ? -7.434 55.309 -5.176 1.00 37.03 207 GLN A CA 1
ATOM 1611 C C . GLN A 1 207 ? -7.175 55.719 -3.712 1.00 37.03 207 GLN A C 1
ATOM 1613 O O . GLN A 1 207 ? -7.522 54.986 -2.796 1.00 37.03 207 GLN A O 1
ATOM 1618 N N . GLU A 1 208 ? -6.610 56.917 -3.544 1.00 35.19 208 GLU A N 1
ATOM 1619 C CA . GLU A 1 208 ? -6.151 57.608 -2.322 1.00 35.19 208 GLU A CA 1
ATOM 1620 C C . GLU A 1 208 ? -4.753 57.194 -1.819 1.00 35.19 208 GLU A C 1
ATOM 1622 O O . GLU A 1 208 ? -4.520 56.067 -1.416 1.00 35.19 208 GLU A O 1
ATOM 1627 N N . ALA A 1 209 ? -3.731 58.053 -1.818 1.00 39.28 209 ALA A N 1
ATOM 1628 C CA . ALA A 1 209 ? -3.744 59.507 -1.734 1.00 39.28 209 ALA A CA 1
ATOM 1629 C C . ALA A 1 209 ? -2.584 60.161 -2.504 1.00 39.28 209 ALA A C 1
ATOM 1631 O O . ALA A 1 209 ? -1.520 59.584 -2.727 1.00 39.28 209 ALA A O 1
ATOM 1632 N N . GLN A 1 210 ? -2.869 61.400 -2.897 1.00 39.69 210 GLN A N 1
ATOM 1633 C CA . GLN A 1 210 ? -2.006 62.411 -3.493 1.00 39.69 210 GLN A CA 1
ATOM 1634 C C . GLN A 1 210 ? -0.668 62.583 -2.752 1.00 39.69 210 GLN A C 1
ATOM 1636 O O . GLN A 1 210 ? -0.607 62.457 -1.534 1.00 39.69 210 GLN A O 1
ATOM 1641 N N . ASP A 1 211 ? 0.380 62.946 -3.500 1.00 35.00 211 ASP A N 1
ATOM 1642 C CA . ASP A 1 211 ? 1.048 64.265 -3.447 1.00 35.00 211 ASP A CA 1
ATOM 1643 C C . ASP A 1 211 ? 2.554 64.131 -3.766 1.00 35.00 211 ASP A C 1
ATOM 1645 O O . ASP A 1 211 ? 3.380 63.887 -2.886 1.00 35.00 211 ASP A O 1
ATOM 1649 N N . LYS A 1 212 ? 2.945 64.281 -5.042 1.00 38.19 212 LYS A N 1
ATOM 1650 C CA . LYS A 1 212 ? 4.216 64.945 -5.374 1.00 38.19 212 LYS A CA 1
ATOM 1651 C C . LYS A 1 212 ? 4.297 65.358 -6.837 1.00 38.19 212 LYS A C 1
ATOM 1653 O O . LYS A 1 212 ? 4.207 64.556 -7.759 1.00 38.19 212 LYS A O 1
ATOM 1658 N N . ALA A 1 213 ? 4.478 66.658 -6.987 1.00 36.22 213 ALA A N 1
ATOM 1659 C CA . ALA A 1 213 ? 4.558 67.416 -8.211 1.00 36.22 213 ALA A CA 1
ATOM 1660 C C . ALA A 1 213 ? 5.763 67.086 -9.118 1.00 36.22 213 ALA A C 1
ATOM 1662 O O . ALA A 1 213 ? 6.809 66.631 -8.659 1.00 36.22 213 ALA A O 1
ATOM 1663 N N . VAL A 1 214 ? 5.601 67.541 -10.369 1.00 38.31 214 VAL A N 1
ATOM 1664 C CA . VAL A 1 214 ? 6.598 68.160 -11.268 1.00 38.31 214 VAL A CA 1
ATOM 1665 C C . VAL A 1 214 ? 6.936 67.376 -12.552 1.00 38.31 214 VAL A C 1
ATOM 1667 O O . VAL A 1 214 ? 7.727 66.444 -12.555 1.00 38.31 214 VAL A O 1
ATOM 1670 N N . GLN A 1 215 ? 6.376 67.923 -13.645 1.00 35.44 215 GLN A N 1
ATOM 1671 C CA . GLN A 1 215 ? 6.863 68.004 -15.037 1.00 35.44 215 GLN A CA 1
ATOM 1672 C C . GLN A 1 215 ? 6.985 66.724 -15.879 1.00 35.44 215 GLN A C 1
ATOM 1674 O O . GLN A 1 215 ? 7.929 65.963 -15.730 1.00 35.44 215 GLN A O 1
ATOM 1679 N N . SER A 1 216 ? 6.167 66.618 -16.935 1.00 34.28 216 SER A N 1
ATOM 1680 C CA . SER A 1 216 ? 6.611 66.988 -18.295 1.00 34.28 216 SER A CA 1
ATOM 1681 C C . SER A 1 216 ? 5.440 66.972 -19.304 1.00 34.28 216 SER A C 1
ATOM 1683 O O . SER A 1 216 ? 4.465 66.261 -19.062 1.00 34.28 216 SER A O 1
ATOM 1685 N N . PRO A 1 217 ? 5.485 67.766 -20.393 1.00 44.19 217 PRO A N 1
ATOM 1686 C CA . PRO A 1 217 ? 4.333 68.079 -21.237 1.00 44.19 217 PRO A CA 1
ATOM 1687 C C . PRO A 1 217 ? 4.269 67.292 -22.563 1.00 44.19 217 PRO A C 1
ATOM 1689 O O . PRO A 1 217 ? 5.267 66.748 -23.026 1.00 44.19 217 PRO A O 1
ATOM 1692 N N . ALA A 1 218 ? 3.100 67.431 -23.203 1.00 36.28 218 ALA A N 1
ATOM 1693 C CA . ALA A 1 218 ? 2.816 67.352 -24.643 1.00 36.28 218 ALA A CA 1
ATOM 1694 C C . ALA A 1 218 ? 2.377 65.995 -25.244 1.00 36.28 218 ALA A C 1
ATOM 1696 O O . ALA A 1 218 ? 3.175 65.133 -25.597 1.00 36.28 218 ALA A O 1
ATOM 1697 N N . GLU A 1 219 ? 1.059 65.900 -25.453 1.00 43.09 219 GLU A N 1
ATOM 1698 C CA . GLU A 1 219 ? 0.396 65.325 -26.642 1.00 43.09 219 GLU A CA 1
ATOM 1699 C C . GLU A 1 219 ? 0.965 65.907 -27.970 1.00 43.09 219 GLU A C 1
ATOM 1701 O O . GLU A 1 219 ? 1.591 66.971 -27.895 1.00 43.09 219 GLU A O 1
ATOM 1706 N N . PRO A 1 220 ? 0.730 65.329 -29.185 1.00 51.38 220 PRO A N 1
ATOM 1707 C CA . PRO A 1 220 ? -0.510 64.647 -29.599 1.00 51.38 220 PRO A CA 1
ATOM 1708 C C . PRO A 1 220 ? -0.417 63.434 -30.571 1.00 51.38 220 PRO A C 1
ATOM 1710 O O . PRO A 1 220 ? 0.591 63.152 -31.209 1.00 51.38 220 PRO A O 1
ATOM 1713 N N . VAL A 1 221 ? -1.570 62.759 -30.666 1.00 45.25 221 VAL A N 1
ATOM 1714 C CA . VAL A 1 221 ? -2.151 61.845 -31.693 1.00 45.25 221 VAL A CA 1
ATOM 1715 C C . VAL A 1 221 ? -1.996 62.346 -33.165 1.00 45.25 221 VAL A C 1
ATOM 1717 O O . VAL A 1 221 ? -1.550 63.483 -33.320 1.00 45.25 221 VAL A O 1
ATOM 1720 N N . PRO A 1 222 ? -2.496 61.691 -34.263 1.00 57.78 222 PRO A N 1
ATOM 1721 C CA . PRO A 1 222 ? -3.021 60.321 -34.541 1.00 57.78 222 PRO A CA 1
ATOM 1722 C C . PRO A 1 222 ? -2.596 59.742 -35.949 1.00 57.78 222 PRO A C 1
ATOM 1724 O O . PRO A 1 222 ? -1.735 60.317 -36.603 1.00 57.78 222 PRO A O 1
ATOM 1727 N N . VAL A 1 223 ? -3.306 58.694 -36.449 1.00 42.62 223 VAL A N 1
ATOM 1728 C CA . VAL A 1 223 ? -3.625 58.337 -37.882 1.00 42.62 223 VAL A CA 1
ATOM 1729 C C . VAL A 1 223 ? -2.719 57.306 -38.595 1.00 42.62 223 VAL A C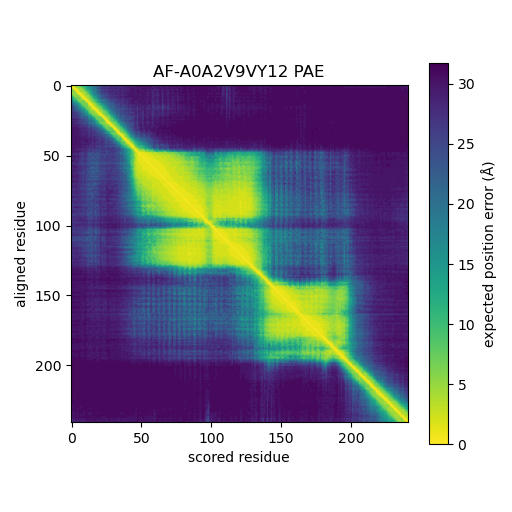 1
ATOM 1731 O O . VAL A 1 223 ? -1.513 57.395 -38.445 1.00 42.62 223 VAL A O 1
ATOM 1734 N N . VAL A 1 224 ? -3.128 56.353 -39.464 1.00 44.34 224 VAL A N 1
ATOM 1735 C CA . VAL A 1 224 ? -4.354 55.632 -39.938 1.00 44.34 224 VAL A CA 1
ATOM 1736 C C . VAL A 1 224 ? -3.844 54.577 -40.970 1.00 44.34 224 VAL A C 1
ATOM 1738 O O . VAL A 1 224 ? -2.931 54.922 -41.709 1.00 44.34 224 VAL A O 1
ATOM 1741 N N . ALA A 1 225 ? -4.488 53.391 -41.063 1.00 43.94 225 ALA A N 1
ATOM 1742 C CA . ALA A 1 225 ? -4.572 52.419 -42.200 1.00 43.94 225 ALA A CA 1
ATOM 1743 C C . ALA A 1 225 ? -3.254 51.879 -42.831 1.00 43.94 225 ALA A C 1
ATOM 1745 O O . ALA A 1 225 ? -2.182 52.403 -42.589 1.00 43.94 225 ALA A O 1
ATOM 1746 N N . ASP A 1 226 ? -3.179 50.803 -43.617 1.00 38.69 226 ASP A N 1
ATOM 1747 C CA . ASP A 1 226 ? -4.119 50.015 -44.421 1.00 38.69 226 ASP A CA 1
ATOM 1748 C C . ASP A 1 226 ? -3.500 48.607 -44.661 1.00 38.69 226 ASP A C 1
ATOM 1750 O O . ASP A 1 226 ? -2.404 48.327 -44.181 1.00 38.69 226 ASP A O 1
ATOM 1754 N N . ALA A 1 227 ? -4.207 47.715 -45.356 1.00 44.59 227 ALA A N 1
ATOM 1755 C CA . ALA A 1 227 ? -4.037 46.262 -45.363 1.00 44.59 227 ALA A CA 1
ATOM 1756 C C . ALA A 1 227 ? -3.044 45.706 -46.441 1.00 44.59 227 ALA A C 1
ATOM 1758 O O . ALA A 1 227 ? -1.940 46.228 -46.558 1.00 44.59 227 ALA A O 1
ATOM 1759 N N . PRO A 1 228 ? -3.317 44.577 -47.134 1.00 64.25 228 PRO A N 1
ATOM 1760 C CA . PRO A 1 228 ? -2.586 43.303 -47.039 1.00 64.25 228 PRO A CA 1
ATOM 1761 C C . PRO A 1 228 ? -1.790 42.935 -48.314 1.00 64.25 228 PRO A C 1
ATOM 1763 O O . PRO A 1 228 ? -2.018 43.515 -49.371 1.00 64.25 228 PRO A O 1
ATOM 1766 N N . ALA A 1 229 ? -0.922 41.912 -48.268 1.00 47.25 229 ALA A N 1
ATOM 1767 C CA . ALA A 1 229 ? -0.466 41.227 -49.487 1.00 47.25 229 ALA A CA 1
ATOM 1768 C C . ALA A 1 229 ? 0.057 39.801 -49.235 1.00 47.25 229 ALA A C 1
ATOM 1770 O O . ALA A 1 229 ? 0.858 39.557 -48.334 1.00 47.25 229 ALA A O 1
ATOM 1771 N N . GLU A 1 230 ? -0.430 38.896 -50.082 1.00 49.50 230 GLU A N 1
ATOM 1772 C CA . GLU A 1 230 ? -0.024 37.513 -50.336 1.00 49.50 230 GLU A CA 1
ATOM 1773 C C . GLU A 1 230 ? 1.476 37.345 -50.642 1.00 49.50 230 GLU A C 1
ATOM 1775 O O . GLU A 1 230 ? 2.108 38.248 -51.187 1.00 49.50 230 GLU A O 1
ATOM 1780 N N . CYS A 1 231 ? 2.009 36.140 -50.406 1.00 46.84 231 CYS A N 1
ATOM 1781 C CA . CYS A 1 231 ? 2.999 35.514 -51.290 1.00 46.84 231 CYS A CA 1
ATOM 1782 C C . CYS A 1 231 ? 2.890 33.983 -51.200 1.00 46.84 231 CYS A C 1
ATOM 1784 O O . CYS A 1 231 ? 3.224 33.366 -50.189 1.00 46.84 231 CYS A O 1
ATOM 1786 N N . ASP A 1 232 ? 2.384 33.430 -52.298 1.00 48.50 232 ASP A N 1
ATOM 1787 C CA . ASP A 1 232 ? 2.456 32.050 -52.772 1.00 48.50 232 ASP A CA 1
ATOM 1788 C C . ASP A 1 232 ? 3.892 31.580 -53.095 1.00 48.50 232 ASP A C 1
ATOM 1790 O O . ASP A 1 232 ? 4.783 32.393 -53.341 1.00 48.50 232 ASP A O 1
ATOM 1794 N N . GLY A 1 233 ? 4.050 30.253 -53.225 1.00 44.69 233 GLY A N 1
ATOM 1795 C CA . GLY A 1 233 ? 5.181 29.560 -53.874 1.00 44.69 233 GLY A CA 1
ATOM 1796 C C . GLY A 1 233 ? 6.316 29.166 -52.916 1.00 44.69 233 GLY A C 1
ATOM 1797 O O . GLY A 1 233 ? 6.691 29.935 -52.049 1.00 44.69 233 GLY A O 1
ATOM 1798 N N . GLU A 1 234 ? 6.944 27.990 -52.972 1.00 54.16 234 GLU A N 1
ATOM 1799 C CA . GLU A 1 234 ? 7.289 27.181 -54.139 1.00 54.16 234 GLU A CA 1
ATOM 1800 C C . GLU A 1 234 ? 7.727 25.763 -53.700 1.00 54.16 234 GLU A C 1
ATOM 1802 O O . GLU A 1 234 ? 8.294 25.559 -52.625 1.00 54.16 234 GLU A O 1
ATOM 1807 N N . SER A 1 235 ? 7.428 24.780 -54.548 1.00 54.38 235 SER A N 1
ATOM 1808 C CA . SER A 1 235 ? 7.788 23.364 -54.449 1.00 54.38 235 SER A CA 1
ATOM 1809 C C . SER A 1 235 ? 9.297 23.103 -54.530 1.00 54.38 235 SER A C 1
ATOM 1811 O O . SER A 1 235 ? 9.982 23.730 -55.328 1.00 54.38 235 SER A O 1
ATOM 1813 N N . MET A 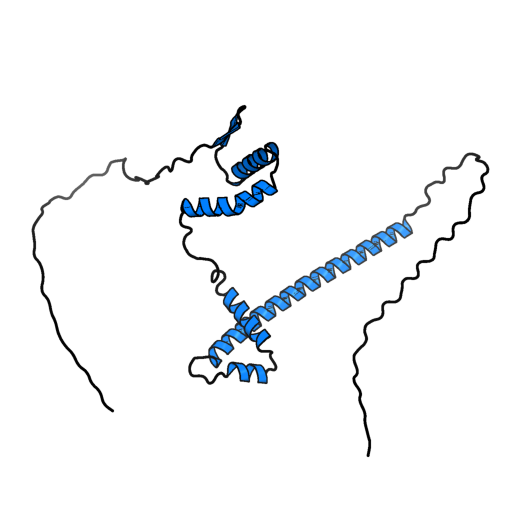1 236 ? 9.782 22.036 -53.884 1.00 55.59 236 MET A N 1
ATOM 1814 C CA . MET A 1 236 ? 10.797 21.180 -54.515 1.00 55.59 236 MET A CA 1
ATOM 1815 C C . MET A 1 236 ? 10.793 19.763 -53.931 1.00 55.59 236 MET A C 1
ATOM 1817 O O . MET A 1 236 ? 11.228 19.513 -52.809 1.00 55.59 236 MET A O 1
ATOM 1821 N N . GLU A 1 237 ? 10.288 18.834 -54.741 1.00 57.06 237 GLU A N 1
ATOM 1822 C CA . GLU A 1 237 ? 10.638 17.419 -54.690 1.00 57.06 237 GLU A CA 1
ATOM 1823 C C . GLU A 1 237 ? 12.136 17.242 -54.954 1.00 57.06 237 GLU A C 1
ATOM 1825 O O . GLU A 1 237 ? 12.665 17.841 -55.889 1.00 57.06 237 GLU A O 1
ATOM 1830 N N . ILE A 1 238 ? 12.792 16.338 -54.221 1.00 54.22 238 ILE A N 1
ATOM 1831 C CA . ILE A 1 238 ? 13.986 15.645 -54.718 1.00 54.22 238 ILE A CA 1
ATOM 1832 C C . ILE A 1 238 ? 13.913 14.183 -54.260 1.00 54.22 238 ILE A C 1
ATOM 1834 O O . ILE A 1 238 ? 14.007 13.874 -53.073 1.00 54.22 238 ILE A O 1
ATOM 1838 N N . SER A 1 239 ? 13.703 13.299 -55.234 1.00 64.12 239 SER A N 1
ATOM 1839 C CA . SER A 1 239 ? 13.894 11.848 -55.150 1.00 64.12 239 SER A CA 1
ATOM 1840 C C . SER A 1 239 ? 15.332 11.461 -55.532 1.00 64.12 239 SER A C 1
ATOM 1842 O O . SER A 1 239 ? 16.009 12.232 -56.211 1.00 64.12 239 SER A O 1
ATOM 1844 N N . VAL A 1 240 ? 15.679 10.194 -55.244 1.00 56.75 240 VAL A N 1
ATOM 1845 C CA . VAL A 1 240 ? 16.800 9.383 -55.792 1.00 56.75 240 VAL A CA 1
ATOM 1846 C C . VAL A 1 240 ? 18.130 9.560 -55.023 1.00 56.75 240 VAL A C 1
ATOM 1848 O O . VAL A 1 240 ? 18.528 10.684 -54.755 1.00 56.75 240 VAL A O 1
ATOM 1851 N N . ALA A 1 241 ? 18.876 8.531 -54.592 1.00 57.41 241 ALA A N 1
ATOM 1852 C CA . ALA A 1 241 ? 18.939 7.088 -54.879 1.00 57.41 241 ALA A CA 1
ATOM 1853 C C . ALA A 1 241 ? 19.248 6.282 -53.603 1.00 57.41 241 ALA A C 1
ATOM 1855 O O . ALA A 1 241 ? 19.880 6.858 -52.688 1.00 57.41 241 ALA A O 1
#

Secondary structure (DSSP, 8-state):
---------------PPP--------------------------THHHHHHHHHHHHHHHHHHHHHHHHHHHHHHHHHHHHHHHHHHHHHHHHHHTSTTS--HHHHHHHHTT--HHHHHHHHHHHHHHH-TTTTS--S--PPPPHHHHHHHHHHHHHHHHHH--SHHHHHHHHHHHHHHTT--EEEETTEEEEPP----------------------------------------------

Radius of gyration: 41.55 Å; Cα contacts (8 Å, |Δi|>4): 60; chains: 1; bounding box: 60×123×120 Å

Solvent-accessible surface area (backbone atoms only — not comparable to full-atom values): 16205 Å² total; per-residue (Å²): 135,89,85,87,82,88,81,87,82,81,85,78,82,84,78,79,80,84,85,84,76,83,78,87,84,81,83,84,87,77,90,84,81,87,80,86,90,75,86,77,75,84,72,80,67,54,66,66,52,48,52,49,49,51,50,50,51,50,53,50,49,54,50,52,50,50,54,50,50,50,52,52,51,54,48,51,54,49,51,52,49,48,56,49,8,46,53,50,39,56,51,40,61,68,30,56,36,93,91,46,93,54,45,46,64,55,53,30,57,75,72,69,46,57,63,72,59,53,54,52,31,24,53,52,35,55,43,66,76,38,78,53,76,84,48,80,82,67,74,84,64,80,77,49,72,70,55,56,48,54,52,46,65,67,46,48,66,56,46,55,71,74,37,77,45,73,70,52,43,50,54,49,50,56,51,48,37,62,74,68,71,52,61,62,49,83,51,99,92,45,81,46,74,61,79,83,73,85,75,82,77,73,82,81,85,82,84,89,80,89,90,82,90,85,89,87,87,81,86,82,86,87,92,81,91,81,88,89,83,88,85,82,88,82,88,79,91,83,83,89,133

Mean predicted aligned error: 22.46 Å

Foldseek 3Di:
DDDDDDDDDDDDDDDDDDDDDPDDDDDDDDDDDDDDDDDDDPDDPPPVVVVVVVVVVVVVVVVVVVVVVVVVVVVVVVVVLQVLLVVLLVVCCVQVPVVRPNCSVVVCVVVVHPPVSNVVSVVVNVCVVCVCPVPPPPDPDPQDPVNVVVVCVVCVVVCCVVQVDPVSVLVVVVVVCVVVVFDWDQDPVHIDGDDDDPPPPPPPPDDDDDDDDDDDDDDDDDDDDDDDDDDDDDDDDDDDD